Protein AF-0000000066216610 (afdb_homodimer)

Sequence (266 aa):
MNKTILIGRLTKDPELKYIPNTGTATCNFTLAVDRRFKKEGQQEADFIPIVVWGKQAESTANYMSKGKLMGVSGRIQTRSYDAKDGTRRYVTEVVAEEVKFLEWGKDSNIENVDFGVPVQEDITPVDNSDIPFMNKTILIGRLTKDPELKYIPNTGTATCNFTLAVDRRFKKEGQQEADFIPIVVWGKQAESTANYMSKGKLMGVSGRIQTRSYDAKDGTRRYVTEVVAEEVKFLEWGKDSNIENVDFGVPVQEDITPVDNSDIPF

InterPro domains:
  IPR000424 Primosome PriB/single-strand DNA-binding [PF00436] (1-102)
  IPR000424 Primosome PriB/single-strand DNA-binding [PS50935] (1-103)
  IPR000424 Primosome PriB/single-strand DNA-binding [cd04496] (5-102)
  IPR011344 Single-stranded DNA-binding protein [MF_00984] (1-106)
  IPR011344 Single-stranded DNA-binding protein [PIRSF002070] (1-111)
  IPR011344 Single-stranded DNA-binding protein [PTHR10302] (1-106)
  IPR011344 Single-stranded DNA-binding protein [TIGR00621] (1-108)
  IPR012340 Nucleic acid-binding, OB-fold [G3DSA:2.40.50.140] (1-113)
  IPR012340 Nucleic acid-binding, OB-fold [SSF50249] (1-133)

Solvent-accessible surface area (backbone atoms only — not comparable to full-atom values): 15040 Å² total; per-residue (Å²): 91,63,38,29,38,40,32,28,23,26,73,42,60,49,45,70,44,62,43,81,97,75,64,46,32,31,21,40,40,36,30,40,26,68,50,89,74,70,52,88,95,48,83,54,49,27,68,43,40,36,40,28,56,39,70,60,10,52,50,44,45,73,70,45,41,50,66,37,40,33,36,37,35,27,26,72,43,51,51,73,48,72,41,94,87,67,48,76,40,77,45,68,34,34,42,44,75,41,78,42,81,72,50,74,68,72,76,67,62,69,64,74,70,69,78,66,66,74,70,70,65,72,62,68,71,69,73,71,67,72,69,73,134,91,63,40,30,40,38,32,28,23,26,73,42,60,49,45,70,44,62,44,81,96,74,63,46,33,31,23,41,39,38,31,40,26,69,49,88,74,70,52,89,96,48,83,53,48,25,68,45,42,35,40,29,56,41,71,60,11,52,50,44,45,73,71,47,41,51,67,38,40,34,36,36,36,26,26,73,43,50,50,71,48,72,41,95,85,64,46,76,41,78,46,68,33,33,43,44,76,42,76,42,81,72,50,76,68,71,77,66,62,68,64,75,70,70,78,68,65,73,70,72,67,73,64,70,75,72,76,76,67,78,70,78,134

Structure (mmCIF, N/CA/C/O backbone):
data_AF-0000000066216610-model_v1
#
loop_
_entity.id
_entity.type
_entity.pdbx_description
1 polymer 'Single-stranded DNA-binding protein 2'
#
loop_
_atom_site.group_PDB
_atom_site.id
_atom_site.type_symbol
_atom_site.label_atom_id
_atom_site.label_alt_id
_atom_site.label_comp_id
_atom_site.label_asym_id
_atom_site.label_entity_id
_atom_site.label_seq_id
_atom_site.pdbx_PDB_ins_code
_atom_site.Cartn_x
_atom_site.Cartn_y
_atom_site.Cartn_z
_atom_site.occupancy
_atom_site.B_iso_or_equiv
_atom_site.auth_seq_id
_atom_site.auth_comp_id
_atom_site.auth_asym_id
_atom_site.auth_atom_id
_atom_site.pdbx_PDB_model_num
ATOM 1 N N . MET A 1 1 ? 8.617 8.914 -6.672 1 94.19 1 MET A N 1
ATOM 2 C CA . MET A 1 1 ? 9.117 7.734 -5.977 1 94.19 1 MET A CA 1
ATOM 3 C C . MET A 1 1 ? 7.965 6.93 -5.379 1 94.19 1 MET A C 1
ATOM 5 O O . MET A 1 1 ? 7.152 7.465 -4.629 1 94.19 1 MET A O 1
ATOM 9 N N . ASN A 1 2 ? 7.836 5.707 -5.711 1 98 2 ASN A N 1
ATOM 10 C CA . ASN A 1 2 ? 6.855 4.719 -5.273 1 98 2 ASN A CA 1
ATOM 11 C C . ASN A 1 2 ? 7.441 3.311 -5.266 1 98 2 ASN A C 1
ATOM 13 O O . ASN A 1 2 ? 7.551 2.674 -6.316 1 98 2 ASN A O 1
ATOM 17 N N . LYS A 1 3 ? 7.812 2.896 -4.062 1 98.5 3 LYS A N 1
ATOM 18 C CA . LYS A 1 3 ? 8.438 1.585 -3.938 1 98.5 3 LYS A CA 1
ATOM 19 C C . LYS A 1 3 ? 7.91 0.836 -2.717 1 98.5 3 LYS A C 1
ATOM 21 O O . LYS A 1 3 ? 7.844 1.395 -1.62 1 98.5 3 LYS A O 1
ATOM 26 N N . THR A 1 4 ? 7.523 -0.373 -2.916 1 98.75 4 THR A N 1
ATOM 27 C CA . THR A 1 4 ? 7.035 -1.244 -1.854 1 98.75 4 THR A CA 1
ATOM 28 C C . THR A 1 4 ? 7.734 -2.598 -1.898 1 98.75 4 THR A C 1
ATOM 30 O O . THR A 1 4 ? 7.863 -3.203 -2.965 1 98.75 4 THR A O 1
ATOM 33 N N . ILE A 1 5 ? 8.203 -3.051 -0.803 1 98.88 5 ILE A N 1
ATOM 34 C CA . ILE A 1 5 ? 8.844 -4.355 -0.66 1 98.88 5 ILE A CA 1
ATOM 35 C C . ILE A 1 5 ? 8.133 -5.164 0.423 1 98.88 5 ILE A C 1
ATOM 37 O O . ILE A 1 5 ? 8.016 -4.715 1.565 1 98.88 5 ILE A O 1
ATOM 41 N N . LEU A 1 6 ? 7.73 -6.355 0.047 1 98.75 6 LEU A N 1
ATOM 42 C CA . LEU A 1 6 ? 6.953 -7.195 0.955 1 98.75 6 LEU A CA 1
ATOM 43 C C . LEU A 1 6 ? 7.488 -8.625 0.968 1 98.75 6 LEU A C 1
ATOM 45 O O . LEU A 1 6 ? 7.926 -9.133 -0.065 1 98.75 6 LEU A O 1
ATOM 49 N N . ILE A 1 7 ? 7.41 -9.195 2.062 1 98.56 7 ILE A N 1
ATOM 50 C CA . ILE A 1 7 ? 7.531 -10.648 2.197 1 98.56 7 ILE A CA 1
ATOM 51 C C . ILE A 1 7 ? 6.332 -11.188 2.973 1 98.56 7 ILE A C 1
ATOM 53 O O . ILE A 1 7 ? 5.996 -10.68 4.043 1 98.56 7 ILE A O 1
ATOM 57 N N . GLY A 1 8 ? 5.691 -12.141 2.432 1 98.38 8 GLY A N 1
ATOM 58 C CA . GLY A 1 8 ? 4.531 -12.742 3.064 1 98.38 8 GLY A CA 1
ATOM 59 C C . GLY A 1 8 ? 4.109 -14.047 2.42 1 98.38 8 GLY A C 1
ATOM 60 O O . GLY A 1 8 ? 4.805 -14.562 1.542 1 98.38 8 GLY A O 1
ATOM 61 N N . ARG A 1 9 ? 3.023 -14.594 2.908 1 97.88 9 ARG A N 1
ATOM 62 C CA . ARG A 1 9 ? 2.525 -15.867 2.402 1 97.88 9 ARG A CA 1
ATOM 63 C C . ARG A 1 9 ? 1.23 -15.68 1.62 1 97.88 9 ARG A C 1
ATOM 65 O O . ARG A 1 9 ? 0.373 -14.883 2.012 1 97.88 9 ARG A O 1
ATOM 72 N N . LEU A 1 10 ? 1.144 -16.484 0.604 1 98.25 10 LEU A N 1
ATOM 73 C CA . LEU A 1 10 ? -0.107 -16.453 -0.145 1 98.25 10 LEU A CA 1
ATOM 74 C C . LEU A 1 10 ? -1.265 -16.969 0.701 1 98.25 10 LEU A C 1
ATOM 76 O O . LEU A 1 10 ? -1.149 -18.016 1.342 1 98.25 10 LEU A O 1
ATOM 80 N N . THR A 1 11 ? -2.377 -16.266 0.694 1 98.19 11 THR A N 1
ATOM 81 C CA . THR A 1 11 ? -3.533 -16.672 1.489 1 98.19 11 THR A CA 1
ATOM 82 C C . THR A 1 11 ? -4.379 -17.688 0.735 1 98.19 11 THR A C 1
ATOM 84 O O . THR A 1 11 ? -5.207 -18.375 1.332 1 98.19 11 THR A O 1
ATOM 87 N N . LYS A 1 12 ? -4.324 -17.734 -0.519 1 98.25 12 LYS A N 1
ATOM 88 C CA . LYS A 1 12 ? -4.992 -18.656 -1.441 1 98.25 12 LYS A CA 1
ATOM 89 C C . LYS A 1 12 ? -4.137 -18.906 -2.68 1 98.25 12 LYS A C 1
ATOM 91 O O . LYS A 1 12 ? -3.125 -18.234 -2.889 1 98.25 12 LYS A O 1
ATOM 96 N N . ASP A 1 13 ? -4.59 -19.859 -3.348 1 98.25 13 ASP A N 1
ATOM 97 C CA . ASP A 1 13 ? -3.91 -20.094 -4.617 1 98.25 13 ASP A CA 1
ATOM 98 C C . ASP A 1 13 ? -4.051 -18.891 -5.547 1 98.25 13 ASP A C 1
ATOM 100 O O . ASP A 1 13 ? -5.121 -18.281 -5.621 1 98.25 13 ASP A O 1
ATOM 104 N N . PRO A 1 14 ? -2.977 -18.625 -6.285 1 98.12 14 PRO A N 1
ATOM 105 C CA . PRO A 1 14 ? -3.053 -17.484 -7.195 1 98.12 14 PRO A CA 1
ATOM 106 C C . PRO A 1 14 ? -4.02 -17.719 -8.359 1 98.12 14 PRO A C 1
ATOM 108 O O . PRO A 1 14 ? -4.195 -18.859 -8.805 1 98.12 14 PRO A O 1
ATOM 111 N N . GLU A 1 15 ? -4.555 -16.641 -8.773 1 98 15 GLU A N 1
ATOM 112 C CA . GLU A 1 15 ? -5.508 -16.703 -9.875 1 98 15 GLU A CA 1
ATOM 113 C C . GLU A 1 15 ? -4.91 -16.125 -11.156 1 98 15 GLU A C 1
ATOM 115 O O . GLU A 1 15 ? -4.719 -14.914 -11.258 1 98 15 GLU A O 1
ATOM 120 N N . LEU A 1 16 ? -4.773 -17 -12.156 1 97.94 16 LEU A N 1
ATOM 121 C CA . LEU A 1 16 ? -4.199 -16.594 -13.43 1 97.94 16 LEU A CA 1
ATOM 122 C C . LEU A 1 16 ? -5.293 -16.219 -14.43 1 97.94 16 LEU A C 1
ATOM 124 O O . LEU A 1 16 ? -6.285 -16.938 -14.562 1 97.94 16 LEU A O 1
ATOM 128 N N . LYS A 1 17 ? -5.113 -15.133 -14.969 1 97.56 17 LYS A N 1
ATOM 129 C CA . LYS A 1 17 ? -6.016 -14.672 -16.016 1 97.56 17 LYS A CA 1
ATOM 130 C C . LYS A 1 17 ? -5.242 -14.125 -17.203 1 97.56 17 LYS A C 1
ATOM 132 O O . LYS A 1 17 ? -4.059 -13.797 -17.094 1 97.56 17 LYS A O 1
ATOM 137 N N . TYR A 1 18 ? -5.961 -14.109 -18.297 1 96.88 18 TYR A N 1
ATOM 138 C CA . TYR A 1 18 ? -5.406 -13.492 -19.5 1 96.88 18 TYR A CA 1
ATOM 139 C C . TYR A 1 18 ? -6.27 -12.328 -19.953 1 96.88 18 TYR A C 1
ATOM 141 O O . TYR A 1 18 ? -7.496 -12.445 -20.031 1 96.88 18 TYR A O 1
ATOM 149 N N . ILE A 1 19 ? -5.605 -11.172 -20.109 1 93.75 19 ILE A N 1
ATOM 150 C CA . ILE A 1 19 ? -6.348 -10.016 -20.594 1 93.75 19 ILE A CA 1
ATOM 151 C C . ILE A 1 19 ? -6.816 -10.266 -22.031 1 93.75 19 ILE A C 1
ATOM 153 O O . ILE A 1 19 ? -6.012 -10.594 -22.906 1 93.75 19 ILE A O 1
ATOM 157 N N . PRO A 1 20 ? -8.109 -9.945 -22.188 1 89.88 20 PRO A N 1
ATOM 158 C CA . PRO A 1 20 ? -8.633 -10.18 -23.547 1 89.88 20 PRO A CA 1
ATOM 159 C C . PRO A 1 20 ? -7.953 -9.312 -24.594 1 89.88 20 PRO A C 1
ATOM 161 O O . PRO A 1 20 ? -7.551 -8.18 -24.312 1 89.88 20 PRO A O 1
ATOM 164 N N . ASN A 1 21 ? -7.797 -9.695 -25.797 1 91.12 21 ASN A N 1
ATOM 165 C CA . ASN A 1 21 ? -7.305 -8.992 -26.969 1 91.12 21 ASN A CA 1
ATOM 166 C C . ASN A 1 21 ? -5.777 -8.93 -26.984 1 91.12 21 ASN A C 1
ATOM 168 O O . ASN A 1 21 ? -5.156 -9.094 -28.031 1 91.12 21 ASN A O 1
ATOM 172 N N . THR A 1 22 ? -5.148 -8.664 -25.766 1 91.12 22 THR A N 1
ATOM 173 C CA . THR A 1 22 ? -3.697 -8.531 -25.766 1 91.12 22 THR A CA 1
ATOM 174 C C . THR A 1 22 ? -3.037 -9.875 -25.438 1 91.12 22 THR A C 1
ATOM 176 O O . THR A 1 22 ? -1.86 -10.078 -25.734 1 91.12 22 THR A O 1
ATOM 179 N N . GLY A 1 23 ? -3.805 -10.695 -24.766 1 94.12 23 GLY A N 1
ATOM 180 C CA . GLY A 1 23 ? -3.25 -11.977 -24.375 1 94.12 23 GLY A CA 1
ATOM 181 C C . GLY A 1 23 ? -2.254 -11.867 -23.234 1 94.12 23 GLY A C 1
ATOM 182 O O . GLY A 1 23 ? -1.556 -12.836 -22.922 1 94.12 23 GLY A O 1
ATOM 183 N N . THR A 1 24 ? -2.158 -10.734 -22.641 1 96.44 24 THR A N 1
ATOM 184 C CA . THR A 1 24 ? -1.213 -10.523 -21.562 1 96.44 24 THR A CA 1
ATOM 185 C C . THR A 1 24 ? -1.672 -11.25 -20.297 1 96.44 24 THR A C 1
ATOM 187 O O . THR A 1 24 ? -2.836 -11.141 -19.906 1 96.44 24 THR A O 1
ATOM 190 N N . ALA A 1 25 ? -0.757 -11.961 -19.703 1 97.94 25 ALA A N 1
ATOM 191 C CA . ALA A 1 25 ? -1.068 -12.719 -18.5 1 97.94 25 ALA A CA 1
ATOM 192 C C . ALA A 1 25 ? -1.086 -11.805 -17.266 1 97.94 25 ALA A C 1
ATOM 194 O O . ALA A 1 25 ? -0.259 -10.898 -17.156 1 97.94 25 ALA A O 1
ATOM 195 N N . THR A 1 26 ? -1.968 -12.078 -16.438 1 98.12 26 THR A N 1
ATOM 196 C CA . THR A 1 26 ? -2.029 -11.43 -15.133 1 98.12 26 THR A CA 1
ATOM 197 C C . THR A 1 26 ? -2.352 -12.445 -14.039 1 98.12 26 THR A C 1
ATOM 199 O O . THR A 1 26 ? -3.072 -13.414 -14.273 1 98.12 26 THR A O 1
ATOM 202 N N . CYS A 1 27 ? -1.769 -12.219 -12.891 1 98.38 27 CYS A N 1
ATOM 203 C CA . CYS A 1 27 ? -1.997 -13.078 -11.734 1 98.38 27 CYS A CA 1
ATOM 204 C C . CYS A 1 27 ? -2.287 -12.242 -10.492 1 98.38 27 CYS A C 1
ATOM 206 O O . CYS A 1 27 ? -1.544 -11.312 -10.18 1 98.38 27 CYS A O 1
ATOM 208 N N . ASN A 1 28 ? -3.389 -12.594 -9.828 1 98.5 28 ASN A N 1
ATOM 209 C CA . ASN A 1 28 ? -3.783 -11.883 -8.617 1 98.5 28 ASN A CA 1
ATOM 210 C C . ASN A 1 28 ? -3.777 -12.797 -7.402 1 98.5 28 ASN A C 1
ATOM 212 O O . ASN A 1 28 ? -4.184 -13.961 -7.492 1 98.5 28 ASN A O 1
ATOM 216 N N . PHE A 1 29 ? -3.369 -12.289 -6.289 1 98.44 29 PHE A N 1
ATOM 217 C CA . PHE A 1 29 ? -3.422 -12.992 -5.012 1 98.44 29 PHE A CA 1
ATOM 218 C C . PHE A 1 29 ? -3.258 -12.016 -3.85 1 98.44 29 PHE A C 1
ATOM 220 O O . PHE A 1 29 ? -3.027 -10.828 -4.062 1 98.44 29 PHE A O 1
ATOM 227 N N . THR A 1 30 ? -3.475 -12.555 -2.717 1 98.56 30 THR A N 1
ATOM 228 C CA . THR A 1 30 ? -3.311 -11.773 -1.495 1 98.56 30 THR A CA 1
ATOM 229 C C . THR A 1 30 ? -2.154 -12.312 -0.659 1 98.56 30 THR A C 1
ATOM 231 O O . THR A 1 30 ? -2.045 -13.523 -0.448 1 98.56 30 THR A O 1
ATOM 234 N N . LEU A 1 31 ? -1.303 -11.453 -0.237 1 98.5 31 LEU A N 1
ATOM 235 C CA . LEU A 1 31 ? -0.188 -11.797 0.639 1 98.5 31 LEU A CA 1
ATOM 236 C C . LEU A 1 31 ? -0.521 -11.477 2.092 1 98.5 31 LEU A C 1
ATOM 238 O O . LEU A 1 31 ? -1.002 -10.383 2.398 1 98.5 31 LEU A O 1
ATOM 242 N N . ALA A 1 32 ? -0.387 -12.453 2.92 1 98.25 32 ALA A N 1
ATOM 243 C CA . ALA A 1 32 ? -0.394 -12.211 4.359 1 98.25 32 ALA A CA 1
ATOM 244 C C . ALA A 1 32 ? 0.988 -11.789 4.852 1 98.25 32 ALA A C 1
ATOM 246 O O . ALA A 1 32 ? 1.926 -12.586 4.852 1 98.25 32 ALA A O 1
ATOM 247 N N . VAL A 1 33 ? 1.134 -10.578 5.281 1 97.88 33 VAL A N 1
ATOM 248 C CA . VAL A 1 33 ? 2.402 -10.023 5.742 1 97.88 33 VAL A CA 1
ATOM 249 C C . VAL A 1 33 ? 2.348 -9.797 7.25 1 97.88 33 VAL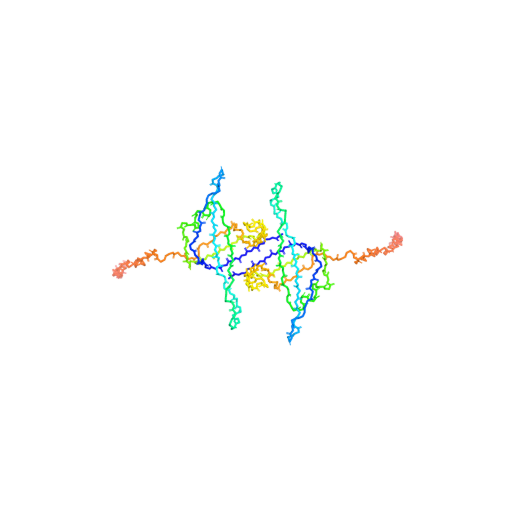 A C 1
ATOM 251 O O . VAL A 1 33 ? 1.557 -8.984 7.738 1 97.88 33 VAL A O 1
ATOM 254 N N . ASP A 1 34 ? 3.219 -10.398 7.926 1 93.88 34 ASP A N 1
ATOM 255 C CA . ASP A 1 34 ? 3.203 -10.359 9.383 1 93.88 34 ASP A CA 1
ATOM 256 C C . ASP A 1 34 ? 3.576 -8.969 9.898 1 93.88 34 ASP A C 1
ATOM 258 O O . ASP A 1 34 ? 4.469 -8.32 9.352 1 93.88 34 ASP A O 1
ATOM 262 N N . ARG A 1 35 ? 2.871 -8.664 10.992 1 89.75 35 ARG A N 1
ATOM 263 C CA . ARG A 1 35 ? 3.215 -7.406 11.641 1 89.75 35 ARG A CA 1
ATOM 264 C C . ARG A 1 35 ? 4.277 -7.617 12.719 1 89.75 35 ARG A C 1
ATOM 266 O O . ARG A 1 35 ? 4.316 -8.664 13.359 1 89.75 35 ARG A O 1
ATOM 273 N N . ARG A 1 36 ? 5.199 -6.645 12.789 1 77.31 36 ARG A N 1
ATOM 274 C CA . ARG A 1 36 ? 6.285 -6.773 13.758 1 77.31 36 ARG A CA 1
ATOM 275 C C . ARG A 1 36 ? 5.746 -6.773 15.188 1 77.31 36 ARG A C 1
ATOM 277 O O . ARG A 1 36 ? 6.238 -7.512 16.047 1 77.31 36 ARG A O 1
ATOM 284 N N . PHE A 1 37 ? 4.918 -5.797 15.578 1 67.94 37 PHE A N 1
ATOM 285 C CA . PHE A 1 37 ? 4.441 -5.688 16.953 1 67.94 37 PHE A CA 1
ATOM 286 C C . PHE A 1 37 ? 3.059 -6.312 17.094 1 67.94 37 PHE A C 1
ATOM 288 O O . PHE A 1 37 ? 2.152 -6.012 16.312 1 67.94 37 PHE A O 1
ATOM 295 N N . LYS A 1 38 ? 3.07 -7.547 17.562 1 61.91 38 LYS A N 1
ATOM 296 C CA . LYS A 1 38 ? 1.801 -8.219 17.828 1 61.91 38 LYS A CA 1
ATOM 297 C C . LYS A 1 38 ? 1.165 -7.695 19.125 1 61.91 38 LYS A C 1
ATOM 299 O O . LYS A 1 38 ? 1.813 -7.652 20.172 1 61.91 38 LYS A O 1
ATOM 304 N N . LYS A 1 39 ? 0.312 -6.664 18.922 1 59.12 39 LYS A N 1
ATOM 305 C CA . LYS A 1 39 ? -0.425 -6.352 20.141 1 59.12 39 LYS A CA 1
ATOM 306 C C . LYS A 1 39 ? -1.521 -7.383 20.406 1 59.12 39 LYS A C 1
ATOM 308 O O . LYS A 1 39 ? -2.096 -7.934 19.453 1 59.12 39 LYS A O 1
ATOM 313 N N . GLU A 1 40 ? -1.598 -7.875 21.547 1 60.53 40 GLU A N 1
ATOM 314 C CA . GLU A 1 40 ? -2.615 -8.844 21.953 1 60.53 40 GLU A CA 1
ATOM 315 C C . GLU A 1 40 ? -3.984 -8.469 21.391 1 60.53 40 GLU A C 1
ATOM 317 O O . GLU A 1 40 ? -4.418 -7.32 21.516 1 60.53 40 GLU A O 1
ATOM 322 N N . GLY A 1 41 ? -4.727 -9.383 20.656 1 61.53 41 GLY A N 1
ATOM 323 C CA . GLY A 1 41 ? -6.086 -9.227 20.172 1 61.53 41 GLY A CA 1
ATOM 324 C C . GLY A 1 41 ? -6.164 -8.531 18.812 1 61.53 41 GLY A C 1
ATOM 325 O O . GLY A 1 41 ? -7.254 -8.32 18.281 1 61.53 41 GLY A O 1
ATOM 326 N N . GLN A 1 42 ? -4.957 -7.977 18.406 1 64.88 42 GLN A N 1
ATOM 327 C CA . GLN A 1 42 ? -5 -7.219 17.156 1 64.88 42 GLN A CA 1
ATOM 328 C C . GLN A 1 42 ? -4.598 -8.094 15.969 1 64.88 42 GLN A C 1
ATOM 330 O O . GLN A 1 42 ? -4.062 -9.188 16.156 1 64.88 42 GLN A O 1
ATOM 335 N N . GLN A 1 43 ? -5.102 -7.609 14.828 1 66.75 43 GLN A N 1
ATOM 336 C CA . GLN A 1 43 ? -4.723 -8.297 13.594 1 66.75 43 GLN A CA 1
ATOM 337 C C . GLN A 1 43 ? -3.217 -8.516 13.531 1 66.75 43 GLN A C 1
ATOM 339 O O . GLN A 1 43 ? -2.438 -7.59 13.758 1 66.75 43 GLN A O 1
ATOM 344 N N . GLU A 1 44 ? -2.938 -9.773 13.242 1 82.81 44 GLU A N 1
ATOM 345 C CA . GLU A 1 44 ? -1.541 -10.195 13.297 1 82.81 44 GLU A CA 1
ATOM 346 C C . GLU A 1 44 ? -0.859 -10.023 11.938 1 82.81 44 GLU A C 1
ATOM 348 O O . GLU A 1 44 ? 0.37 -9.977 11.859 1 82.81 44 GLU A O 1
ATOM 353 N N . ALA A 1 45 ? -1.638 -9.852 10.922 1 94 45 ALA A N 1
ATOM 354 C CA . ALA A 1 45 ? -1.068 -9.734 9.586 1 94 45 ALA A CA 1
ATOM 355 C C . ALA A 1 45 ? -1.855 -8.742 8.734 1 94 45 ALA A C 1
ATOM 357 O O . ALA A 1 45 ? -3.049 -8.531 8.969 1 94 45 ALA A O 1
ATOM 358 N N . ASP A 1 46 ? -1.157 -8.133 7.93 1 96.38 46 ASP A N 1
ATOM 359 C CA . ASP A 1 46 ? -1.82 -7.336 6.902 1 96.38 46 ASP A CA 1
ATOM 360 C C . ASP A 1 46 ? -2.027 -8.148 5.629 1 96.38 46 ASP A C 1
ATOM 362 O O . ASP A 1 46 ? -1.101 -8.805 5.148 1 96.38 46 ASP A O 1
ATOM 366 N N . PHE A 1 47 ? -3.223 -8.148 5.074 1 96.88 47 PHE A N 1
ATOM 367 C CA . PHE A 1 47 ? -3.58 -8.875 3.865 1 96.88 47 PHE A CA 1
ATOM 368 C C . PHE A 1 47 ? -3.576 -7.953 2.652 1 96.88 47 PHE A C 1
ATOM 370 O O . PHE A 1 47 ? -4.535 -7.211 2.426 1 96.88 47 PHE A O 1
ATOM 377 N N . ILE A 1 48 ? -2.58 -8.047 1.903 1 98.06 48 ILE A N 1
ATOM 378 C CA . ILE A 1 48 ? -2.314 -7.062 0.859 1 98.06 48 ILE A CA 1
ATOM 379 C C . ILE A 1 48 ? -2.529 -7.699 -0.513 1 98.06 48 ILE A C 1
ATOM 381 O O . ILE A 1 48 ? -1.859 -8.672 -0.865 1 98.06 48 ILE A O 1
ATOM 385 N N . PRO A 1 49 ? -3.43 -7.152 -1.351 1 98.38 49 PRO A N 1
ATOM 386 C CA . PRO A 1 49 ? -3.609 -7.645 -2.717 1 98.38 49 PRO A CA 1
ATOM 387 C C . PRO A 1 49 ? -2.408 -7.352 -3.613 1 98.38 49 PRO A C 1
ATOM 389 O O . PRO A 1 49 ? -1.883 -6.234 -3.6 1 98.38 49 PRO A O 1
ATOM 392 N N . ILE A 1 50 ? -2.004 -8.336 -4.375 1 98.75 50 ILE A N 1
ATOM 393 C CA . ILE A 1 50 ? -0.884 -8.211 -5.301 1 98.75 50 ILE A CA 1
ATOM 394 C C . ILE A 1 50 ? -1.357 -8.492 -6.727 1 98.75 50 ILE A C 1
ATOM 396 O O . ILE A 1 50 ? -2.154 -9.406 -6.953 1 98.75 50 ILE A O 1
ATOM 400 N N . VAL A 1 51 ? -0.88 -7.715 -7.605 1 98.5 51 VAL A N 1
ATOM 401 C CA . VAL A 1 51 ? -1.106 -7.961 -9.023 1 98.5 51 VAL A CA 1
ATOM 402 C C . VAL A 1 51 ? 0.23 -8.18 -9.734 1 98.5 51 VAL A C 1
ATOM 404 O O . VAL A 1 51 ? 1.145 -7.359 -9.609 1 98.5 51 VAL A O 1
ATOM 407 N N . VAL A 1 52 ? 0.35 -9.227 -10.453 1 98.69 52 VAL A N 1
ATOM 408 C CA . VAL A 1 52 ? 1.538 -9.562 -11.227 1 98.69 52 VAL A CA 1
ATOM 409 C C . VAL A 1 52 ? 1.179 -9.641 -12.711 1 98.69 52 VAL A C 1
ATOM 411 O O . VAL A 1 52 ? 0.141 -10.195 -13.078 1 98.69 52 VAL A O 1
ATOM 414 N N . TRP A 1 53 ? 2.084 -9.102 -13.5 1 97.88 53 TRP A N 1
ATOM 415 C CA . TRP A 1 53 ? 1.799 -9.062 -14.93 1 97.88 53 TRP A CA 1
ATOM 416 C C . TRP A 1 53 ? 2.863 -9.82 -15.719 1 97.88 53 TRP A C 1
ATOM 418 O O . TRP A 1 53 ? 3.984 -10.008 -15.242 1 97.88 53 TRP A O 1
ATOM 428 N N . GLY A 1 54 ? 2.467 -10.344 -16.922 1 97.25 54 GLY A N 1
ATOM 429 C CA . GLY A 1 54 ? 3.408 -10.891 -17.875 1 97.25 54 GLY A CA 1
ATOM 430 C C . GLY A 1 54 ? 3.906 -12.273 -17.5 1 97.25 54 GLY A C 1
ATOM 431 O O . GLY A 1 54 ? 3.172 -13.062 -16.906 1 97.25 54 GLY A O 1
ATOM 432 N N . LYS A 1 55 ? 5.062 -12.555 -17.906 1 97.06 55 LYS A N 1
ATOM 433 C CA . LYS A 1 55 ? 5.648 -13.883 -17.719 1 97.06 55 LYS A CA 1
ATOM 434 C C . LYS A 1 55 ? 5.719 -14.25 -16.25 1 97.06 55 LYS A C 1
ATOM 436 O O . LYS A 1 55 ? 5.508 -15.406 -15.875 1 97.06 55 LYS A O 1
ATOM 441 N N . GLN A 1 56 ? 6.012 -13.305 -15.477 1 97.94 56 GLN A N 1
ATOM 442 C CA . GLN A 1 56 ? 6.098 -13.562 -14.039 1 97.94 56 GLN A CA 1
ATOM 443 C C . GLN A 1 56 ? 4.746 -13.992 -13.477 1 97.94 56 GLN A C 1
ATOM 445 O O . GLN A 1 56 ? 4.688 -14.727 -12.492 1 97.94 56 GLN A O 1
ATOM 450 N N . ALA A 1 57 ? 3.699 -13.453 -14.094 1 98.69 57 ALA A N 1
ATOM 451 C CA . ALA A 1 57 ? 2.365 -13.875 -13.672 1 98.69 57 ALA A CA 1
ATOM 452 C C . ALA A 1 57 ? 2.172 -15.375 -13.891 1 98.69 57 ALA A C 1
ATOM 454 O O . ALA A 1 57 ? 1.664 -16.078 -13.016 1 98.69 57 ALA A O 1
ATOM 455 N N . GLU A 1 58 ? 2.547 -15.805 -14.984 1 98.06 58 GLU A N 1
ATOM 456 C CA . GLU A 1 58 ? 2.465 -17.219 -15.297 1 98.06 58 GLU A CA 1
ATOM 457 C C . GLU A 1 58 ? 3.332 -18.047 -14.352 1 98.06 58 GLU A C 1
ATOM 459 O O . GLU A 1 58 ? 2.895 -19.078 -13.844 1 98.06 58 GLU A O 1
ATOM 464 N N . SER A 1 59 ? 4.535 -17.562 -14.195 1 97.19 59 SER A N 1
ATOM 465 C CA . SER A 1 59 ? 5.449 -18.25 -13.289 1 97.19 59 SER A CA 1
ATOM 466 C C . SER A 1 59 ? 4.859 -18.344 -11.883 1 97.19 59 SER A C 1
ATOM 468 O O . SER A 1 59 ? 4.953 -19.406 -11.242 1 97.19 59 SER A O 1
ATOM 470 N N . THR A 1 60 ? 4.328 -17.312 -11.453 1 98 60 THR A N 1
ATOM 471 C CA . THR A 1 60 ? 3.74 -17.281 -10.117 1 98 60 THR A CA 1
ATOM 472 C C . THR A 1 60 ? 2.611 -18.312 -10 1 98 60 THR A C 1
ATOM 474 O O . THR A 1 60 ? 2.553 -19.078 -9.039 1 98 60 THR A O 1
ATOM 477 N N . ALA A 1 61 ? 1.754 -18.328 -10.953 1 97.62 61 ALA A N 1
ATOM 478 C CA . ALA A 1 61 ? 0.625 -19.25 -10.945 1 97.62 61 ALA A CA 1
ATOM 479 C C . ALA A 1 61 ? 1.104 -20.703 -10.984 1 97.62 61 ALA A C 1
ATOM 481 O O . ALA A 1 61 ? 0.476 -21.578 -10.398 1 97.62 61 ALA A O 1
ATOM 482 N N . ASN A 1 62 ? 2.172 -20.938 -11.609 1 95.75 62 ASN A N 1
ATOM 483 C CA . ASN A 1 62 ? 2.674 -22.297 -11.82 1 95.75 62 ASN A CA 1
ATOM 484 C C . ASN A 1 62 ? 3.434 -22.797 -10.594 1 95.75 62 ASN A C 1
ATOM 486 O O . ASN A 1 62 ? 3.389 -23.984 -10.281 1 95.75 62 ASN A O 1
ATOM 490 N N . TYR A 1 63 ? 4.035 -21.844 -9.906 1 96 63 TYR A N 1
ATOM 491 C CA . TYR A 1 63 ? 4.996 -22.328 -8.922 1 96 63 TYR A CA 1
ATOM 492 C C . TYR A 1 63 ? 4.535 -22 -7.504 1 96 63 TYR A C 1
ATOM 494 O O . TYR A 1 63 ? 5.062 -22.547 -6.531 1 96 63 TYR A O 1
ATOM 502 N N . MET A 1 64 ? 3.619 -21.156 -7.395 1 97.31 64 MET A N 1
ATOM 503 C CA . MET A 1 64 ? 3.188 -20.75 -6.062 1 97.31 64 MET A CA 1
ATOM 504 C C . MET A 1 64 ? 1.786 -21.266 -5.762 1 97.31 64 MET A C 1
ATOM 506 O O . MET A 1 64 ? 0.982 -21.469 -6.676 1 97.31 64 MET A O 1
ATOM 510 N N . SER A 1 65 ? 1.552 -21.516 -4.434 1 97.44 65 SER A N 1
ATOM 511 C CA . SER A 1 65 ? 0.256 -21.953 -3.922 1 97.44 65 SER A CA 1
ATOM 512 C C . SER A 1 65 ? -0.018 -21.375 -2.539 1 97.44 65 SER A C 1
ATOM 514 O O . SER A 1 65 ? 0.865 -20.766 -1.928 1 97.44 65 SER A O 1
ATOM 516 N N . LYS A 1 66 ? -1.236 -21.578 -2.129 1 97.56 66 LYS A N 1
ATOM 517 C CA . LYS A 1 66 ? -1.62 -21.094 -0.801 1 97.56 66 LYS A CA 1
ATOM 518 C C . LYS A 1 66 ? -0.576 -21.484 0.242 1 97.56 66 LYS A C 1
ATOM 520 O O . LYS A 1 66 ? -0.104 -22.625 0.26 1 97.56 66 LYS A O 1
ATOM 525 N N . GLY A 1 67 ? -0.275 -20.516 1.053 1 96.94 67 GLY A N 1
ATOM 526 C CA . GLY A 1 67 ? 0.582 -20.812 2.188 1 96.94 67 GLY A CA 1
ATOM 527 C C . GLY A 1 67 ? 2.059 -20.656 1.882 1 96.94 67 GLY A C 1
ATOM 528 O O . GLY A 1 67 ? 2.885 -20.594 2.795 1 96.94 67 GLY A O 1
ATOM 529 N N . LYS A 1 68 ? 2.525 -20.594 0.609 1 97.31 68 LYS A N 1
ATOM 530 C CA . LYS A 1 68 ? 3.93 -20.469 0.233 1 97.31 68 LYS A CA 1
ATOM 531 C C . LYS A 1 68 ? 4.43 -19.047 0.45 1 97.31 68 LYS A C 1
ATOM 533 O O . LYS A 1 68 ? 3.695 -18.078 0.221 1 97.31 68 LYS A O 1
ATOM 538 N N . LEU A 1 69 ? 5.691 -19 0.843 1 97.88 69 LEU A N 1
ATOM 539 C CA . LEU A 1 69 ? 6.336 -17.719 1.149 1 97.88 69 LEU A CA 1
ATOM 540 C C . LEU A 1 69 ? 6.844 -17.047 -0.122 1 97.88 69 LEU A C 1
ATOM 542 O O . LEU A 1 69 ? 7.434 -17.719 -0.982 1 97.88 69 LEU A O 1
ATOM 546 N N . MET A 1 70 ? 6.66 -15.758 -0.196 1 98.06 70 MET A N 1
ATOM 547 C CA . MET A 1 70 ? 7.051 -15.023 -1.395 1 98.06 70 MET A CA 1
ATOM 548 C C . MET A 1 70 ? 7.527 -13.617 -1.039 1 98.06 70 MET A C 1
ATOM 550 O O . MET A 1 70 ? 7.02 -13.008 -0.098 1 98.06 70 MET A O 1
ATOM 554 N N . GLY A 1 71 ? 8.492 -13.133 -1.792 1 98.62 71 GLY A N 1
ATOM 555 C CA . GLY A 1 71 ? 8.883 -11.734 -1.792 1 98.62 71 GLY A CA 1
ATOM 556 C C . GLY A 1 71 ? 8.336 -10.961 -2.979 1 98.62 71 GLY A C 1
ATOM 557 O O . GLY A 1 71 ? 8.305 -11.484 -4.098 1 98.62 71 GLY A O 1
ATOM 558 N N . VAL A 1 72 ? 7.863 -9.812 -2.764 1 98.81 72 VAL A N 1
ATOM 559 C CA . VAL A 1 72 ? 7.359 -8.945 -3.83 1 98.81 72 VAL A CA 1
ATOM 560 C C . VAL A 1 72 ? 8.016 -7.574 -3.734 1 98.81 72 VAL A C 1
ATOM 562 O O . VAL A 1 72 ? 8.086 -6.984 -2.652 1 98.81 72 VAL A O 1
ATOM 565 N N . SER A 1 73 ? 8.586 -7.113 -4.762 1 98.81 73 SER A N 1
ATOM 566 C CA . SER A 1 73 ? 9.023 -5.734 -4.949 1 98.81 73 SER A CA 1
ATOM 567 C C . SER A 1 73 ? 8.211 -5.043 -6.039 1 98.81 73 SER A C 1
ATOM 569 O O . SER A 1 73 ? 8.109 -5.551 -7.16 1 98.81 73 SER A O 1
ATOM 571 N N . GLY A 1 74 ? 7.633 -3.902 -5.73 1 98.62 74 GLY A N 1
ATOM 572 C CA . GLY A 1 74 ? 6.789 -3.221 -6.699 1 98.62 74 GLY A CA 1
ATOM 573 C C . GLY A 1 74 ? 6.352 -1.843 -6.238 1 98.62 74 GLY A C 1
ATOM 574 O O . GLY A 1 74 ? 7.121 -1.116 -5.613 1 98.62 74 GLY A O 1
ATOM 575 N N . ARG A 1 75 ? 5.164 -1.468 -6.629 1 97.88 75 ARG A N 1
ATOM 576 C CA . ARG A 1 75 ? 4.617 -0.152 -6.32 1 97.88 75 ARG A CA 1
ATOM 577 C C . ARG A 1 75 ? 3.17 -0.26 -5.852 1 97.88 75 ARG A C 1
ATOM 579 O O . ARG A 1 75 ? 2.406 -1.084 -6.359 1 97.88 75 ARG A O 1
ATOM 586 N N . ILE A 1 76 ? 2.826 0.595 -4.906 1 98 76 ILE A N 1
ATOM 587 C CA . ILE A 1 76 ? 1.432 0.674 -4.48 1 98 76 ILE A CA 1
ATOM 588 C C . ILE A 1 76 ? 0.615 1.423 -5.531 1 98 76 ILE A C 1
ATOM 590 O O . ILE A 1 76 ? 1.05 2.459 -6.043 1 98 76 ILE A O 1
ATOM 594 N N . GLN A 1 77 ? -0.419 0.921 -5.91 1 96.56 77 GLN A N 1
ATOM 595 C CA . GLN A 1 77 ? -1.284 1.541 -6.91 1 96.56 77 GLN A CA 1
ATOM 596 C C . GLN A 1 77 ? -2.736 1.562 -6.441 1 96.56 77 GLN A C 1
ATOM 598 O O . GLN A 1 77 ? -3.227 0.584 -5.871 1 96.56 77 GLN A O 1
ATOM 603 N N . THR A 1 78 ? -3.465 2.695 -6.758 1 95.31 78 THR A N 1
ATOM 604 C CA . THR A 1 78 ? -4.879 2.818 -6.418 1 95.31 78 THR A CA 1
ATOM 605 C C . THR A 1 78 ? -5.73 2.918 -7.684 1 95.31 78 THR A C 1
ATOM 607 O O . THR A 1 78 ? -5.293 3.477 -8.688 1 95.31 78 THR A O 1
ATOM 610 N N . ARG A 1 79 ? -6.879 2.316 -7.594 1 91.12 79 ARG A N 1
ATOM 611 C CA . ARG A 1 79 ? -7.867 2.436 -8.664 1 91.12 79 ARG A CA 1
ATOM 612 C C . ARG A 1 79 ? -9.281 2.385 -8.102 1 91.12 79 ARG A C 1
ATOM 614 O O . ARG A 1 79 ? -9.492 2.008 -6.949 1 91.12 79 ARG A O 1
ATOM 621 N N . SER A 1 80 ? -10.172 2.908 -8.914 1 90.25 80 SER A N 1
ATOM 622 C CA . SER A 1 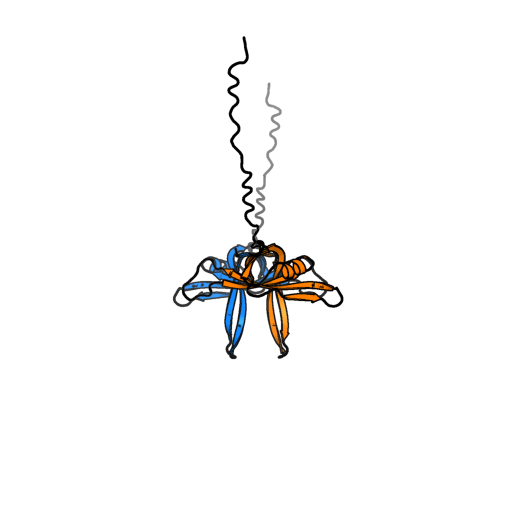80 ? -11.578 2.855 -8.516 1 90.25 80 SER A CA 1
ATOM 623 C C . SER A 1 80 ? -12.453 2.344 -9.656 1 90.25 80 SER A C 1
ATOM 625 O O . SER A 1 80 ? -12.078 2.443 -10.828 1 90.25 80 SER A O 1
ATOM 627 N N . TYR A 1 81 ?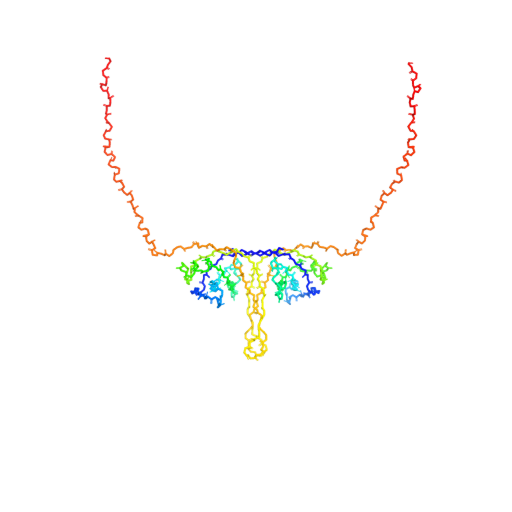 -13.539 1.672 -9.203 1 87.81 81 TYR A N 1
ATOM 628 C CA . TYR A 1 81 ? -14.516 1.207 -10.18 1 87.81 81 TYR A CA 1
ATOM 629 C C . TYR A 1 81 ? -15.922 1.212 -9.586 1 87.81 81 TYR A C 1
ATOM 631 O O . TYR A 1 81 ? -16.094 1.175 -8.367 1 87.81 81 TYR A O 1
ATOM 639 N N . ASP A 1 82 ? -16.859 1.392 -10.461 1 89.69 82 ASP A N 1
ATOM 640 C CA . ASP A 1 82 ? -18.266 1.376 -10.039 1 89.69 82 ASP A CA 1
ATOM 641 C C . ASP A 1 82 ? -18.781 -0.054 -9.914 1 89.69 82 ASP A C 1
ATOM 643 O O . ASP A 1 82 ? -18.766 -0.814 -10.883 1 89.69 82 ASP A O 1
ATOM 647 N N . ALA A 1 83 ? -19.266 -0.33 -8.727 1 83.69 83 ALA A N 1
ATOM 648 C CA . ALA A 1 83 ? -19.812 -1.659 -8.492 1 83.69 83 ALA A CA 1
ATOM 649 C C . ALA A 1 83 ? -21.203 -1.791 -9.125 1 83.69 83 ALA A C 1
ATOM 651 O O . ALA A 1 83 ? -21.781 -0.803 -9.586 1 83.69 83 ALA A O 1
ATOM 652 N N . LYS A 1 84 ? -21.641 -3.051 -9.195 1 86.19 84 LYS A N 1
ATOM 653 C CA . LYS A 1 84 ? -22.922 -3.346 -9.805 1 86.19 84 LYS A CA 1
ATOM 654 C C . LYS A 1 84 ? -24.047 -2.586 -9.109 1 86.19 84 LYS A C 1
ATOM 656 O O . LYS A 1 84 ? -25.047 -2.225 -9.734 1 86.19 84 LYS A O 1
ATOM 661 N N . ASP A 1 85 ? -23.891 -2.361 -7.91 1 84.44 85 ASP A N 1
ATOM 662 C CA . ASP A 1 85 ? -24.922 -1.688 -7.133 1 84.44 85 ASP A CA 1
ATOM 663 C C . ASP A 1 85 ? -24.812 -0.172 -7.27 1 84.44 85 ASP A C 1
ATOM 665 O O . ASP A 1 85 ? -25.578 0.568 -6.637 1 84.44 85 ASP A O 1
ATOM 669 N N . GLY A 1 86 ? -23.859 0.248 -8.047 1 83.88 86 GLY A N 1
ATOM 670 C CA . GLY A 1 86 ? -23.703 1.668 -8.32 1 83.88 86 GLY A CA 1
ATOM 671 C C . GLY A 1 86 ? -22.75 2.365 -7.363 1 83.88 86 GLY A C 1
ATOM 672 O O . GLY A 1 86 ? -22.5 3.564 -7.5 1 83.88 86 GLY A O 1
ATOM 673 N N . THR A 1 87 ? -22.312 1.627 -6.477 1 84.38 87 THR A N 1
ATOM 674 C CA . THR A 1 87 ? -21.422 2.246 -5.508 1 84.38 87 THR A CA 1
ATOM 675 C C . THR A 1 87 ? -19.984 2.219 -6.008 1 84.38 87 THR A C 1
ATOM 677 O O . THR A 1 87 ? -19.547 1.243 -6.629 1 84.38 87 THR A O 1
ATOM 680 N N . ARG A 1 88 ? -19.297 3.236 -5.777 1 86.88 88 ARG A N 1
ATOM 681 C CA . ARG A 1 88 ? -17.906 3.322 -6.168 1 86.88 88 ARG A CA 1
ATOM 682 C C . ARG A 1 88 ? -17.016 2.555 -5.195 1 86.88 88 ARG A C 1
ATOM 684 O O . ARG A 1 88 ? -17.125 2.713 -3.98 1 86.88 88 ARG A O 1
ATOM 691 N N . ARG A 1 89 ? -16.172 1.691 -5.816 1 87.94 89 ARG A N 1
ATOM 692 C CA . ARG A 1 89 ? -15.242 0.919 -4.992 1 87.94 89 ARG A CA 1
ATOM 693 C C . ARG A 1 89 ? -13.805 1.339 -5.242 1 87.94 89 ARG A C 1
ATOM 695 O O . ARG A 1 89 ? -13.414 1.585 -6.387 1 87.94 89 ARG A O 1
ATOM 702 N N . TYR A 1 90 ? -13.172 1.513 -4.066 1 89 90 TYR A N 1
ATOM 703 C CA . TYR A 1 90 ? -11.758 1.856 -4.125 1 89 90 TYR A CA 1
ATOM 704 C C . TYR A 1 90 ? -10.891 0.645 -3.805 1 89 90 TYR A C 1
ATOM 706 O O . TYR A 1 90 ? -11.148 -0.077 -2.84 1 89 90 TYR A O 1
ATOM 714 N N . VAL A 1 91 ? -9.906 0.461 -4.699 1 93 91 VAL A N 1
ATOM 715 C CA . VAL A 1 91 ? -9.016 -0.681 -4.535 1 93 91 VAL A CA 1
ATOM 716 C C . VAL A 1 91 ? -7.566 -0.198 -4.449 1 93 91 VAL A C 1
ATOM 718 O O . VAL A 1 91 ? -7.133 0.624 -5.262 1 93 91 VAL A O 1
ATOM 721 N N . THR A 1 92 ? -6.887 -0.633 -3.422 1 96.69 92 THR A N 1
ATOM 722 C CA . THR A 1 92 ? -5.449 -0.435 -3.293 1 96.69 92 THR A CA 1
ATOM 723 C C . THR A 1 92 ? -4.711 -1.768 -3.373 1 96.69 92 THR A C 1
ATOM 725 O O . THR A 1 92 ? -5.059 -2.721 -2.676 1 96.69 92 THR A O 1
ATOM 728 N N . GLU A 1 93 ? -3.73 -1.8 -4.234 1 97.88 93 GLU A N 1
ATOM 729 C CA . GLU A 1 93 ? -2.969 -3.029 -4.426 1 97.88 93 GLU A CA 1
ATOM 730 C C . GLU A 1 93 ? -1.496 -2.732 -4.695 1 97.88 93 GLU A C 1
ATOM 732 O O . GLU A 1 93 ? -1.117 -1.577 -4.895 1 97.88 93 GLU A O 1
ATOM 737 N N . VAL A 1 94 ? -0.708 -3.75 -4.594 1 98.69 94 VAL A N 1
ATOM 738 C CA . VAL A 1 94 ? 0.692 -3.639 -4.988 1 98.69 94 VAL A CA 1
ATOM 739 C C . VAL A 1 94 ? 0.898 -4.297 -6.352 1 98.69 94 VAL A C 1
ATOM 741 O O . VAL A 1 94 ? 0.625 -5.484 -6.523 1 98.69 94 VAL A O 1
ATOM 744 N N . VAL A 1 95 ? 1.298 -3.484 -7.301 1 98.06 95 VAL A N 1
ATOM 745 C CA . VAL A 1 95 ? 1.689 -4.008 -8.602 1 98.06 95 VAL A CA 1
ATOM 746 C C . VAL A 1 95 ? 3.148 -4.461 -8.562 1 98.06 95 VAL A C 1
ATOM 748 O O . VAL A 1 95 ? 4.051 -3.641 -8.383 1 98.06 95 VAL A O 1
ATOM 751 N N . ALA A 1 96 ? 3.316 -5.746 -8.797 1 98.69 96 ALA A N 1
ATOM 752 C CA . ALA A 1 96 ? 4.648 -6.328 -8.656 1 98.69 96 ALA A CA 1
ATOM 753 C C . ALA A 1 96 ? 5.523 -5.992 -9.867 1 98.69 96 ALA A C 1
ATOM 755 O O . ALA A 1 96 ? 5.105 -6.172 -11.016 1 98.69 96 ALA A O 1
ATOM 756 N N . GLU A 1 97 ? 6.688 -5.488 -9.586 1 97.88 97 GLU A N 1
ATOM 757 C CA . GLU A 1 97 ? 7.73 -5.355 -10.594 1 97.88 97 GLU A CA 1
ATOM 758 C C . GLU A 1 97 ? 8.648 -6.574 -10.609 1 97.88 97 GLU A C 1
ATOM 760 O O . GLU A 1 97 ? 9.156 -6.965 -11.664 1 97.88 97 GLU A O 1
ATOM 765 N N . GLU A 1 98 ? 8.836 -7.102 -9.445 1 98.5 98 GLU A N 1
ATOM 766 C CA . GLU A 1 98 ? 9.609 -8.328 -9.266 1 98.5 98 GLU A CA 1
ATOM 767 C C . GLU A 1 98 ? 8.984 -9.227 -8.203 1 98.5 98 GLU A C 1
ATOM 769 O O . GLU A 1 98 ? 8.5 -8.734 -7.176 1 98.5 98 GLU A O 1
ATOM 774 N N . VAL A 1 99 ? 9.07 -10.539 -8.477 1 98.44 99 VAL A N 1
ATOM 775 C CA . VAL A 1 99 ? 8.641 -11.516 -7.48 1 98.44 99 VAL A CA 1
ATOM 776 C C . VAL A 1 99 ? 9.766 -12.523 -7.227 1 98.44 99 VAL A C 1
ATOM 778 O O . VAL A 1 99 ? 10.531 -12.852 -8.133 1 98.44 99 VAL A O 1
ATOM 781 N N . LYS A 1 100 ? 9.844 -12.906 -6.023 1 98 100 LYS A N 1
ATOM 782 C CA . LYS A 1 100 ? 10.797 -13.938 -5.621 1 98 100 LYS A CA 1
ATOM 783 C C . LYS A 1 100 ? 10.109 -15.055 -4.836 1 98 100 LYS A C 1
ATOM 785 O O . LYS A 1 100 ? 9.445 -14.789 -3.832 1 98 100 LYS A O 1
ATOM 790 N N . PHE A 1 101 ? 10.25 -16.266 -5.305 1 97.69 101 PHE A N 1
ATOM 791 C CA . PHE A 1 101 ? 9.688 -17.438 -4.621 1 97.69 101 PHE A CA 1
ATOM 792 C C . PHE A 1 101 ? 10.617 -17.906 -3.512 1 97.69 101 PHE A C 1
ATOM 794 O O . PHE A 1 101 ? 11.711 -18.406 -3.785 1 97.69 101 PHE A O 1
ATOM 801 N N . LEU A 1 102 ? 10.258 -17.797 -2.297 1 96.88 102 LEU A N 1
ATOM 802 C CA . LEU A 1 102 ? 11.172 -17.984 -1.18 1 96.88 102 LEU A CA 1
ATOM 803 C C . LEU A 1 102 ? 10.984 -19.359 -0.541 1 96.88 102 LEU A C 1
ATOM 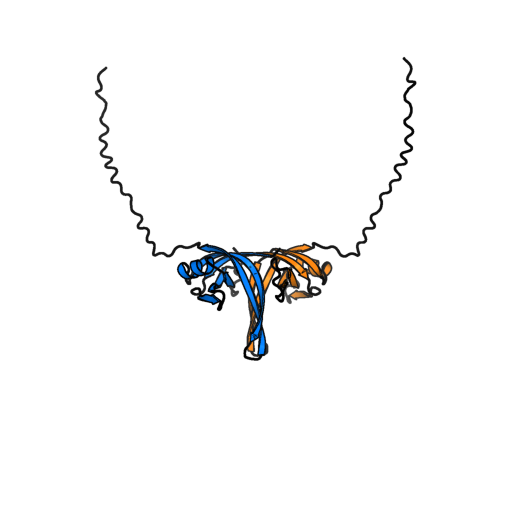805 O O . LEU A 1 102 ? 11.68 -19.703 0.423 1 96.88 102 LEU A O 1
ATOM 809 N N . GLU A 1 103 ? 10.016 -20.109 -0.889 1 87.75 103 GLU A N 1
ATOM 810 C CA . GLU A 1 103 ? 9.797 -21.484 -0.441 1 87.75 103 GLU A CA 1
ATOM 811 C C . GLU A 1 103 ? 9.469 -22.406 -1.615 1 87.75 103 GLU A C 1
ATOM 813 O O . GLU A 1 103 ? 8.664 -22.062 -2.479 1 87.75 103 GLU A O 1
ATOM 818 N N . TRP A 1 104 ? 10.297 -23.484 -1.747 1 75.12 104 TRP A N 1
ATOM 819 C CA . TRP A 1 104 ? 10.07 -24.438 -2.834 1 75.12 104 TRP A CA 1
ATOM 820 C C . TRP A 1 104 ? 9.25 -25.625 -2.354 1 75.12 104 TRP A C 1
ATOM 822 O O . TRP A 1 104 ? 9.234 -25.938 -1.16 1 75.12 104 TRP A O 1
ATOM 832 N N . GLY A 1 105 ? 8.141 -25.875 -2.896 1 61.59 105 GLY A N 1
ATOM 833 C CA . GLY A 1 105 ? 7.305 -27.016 -2.568 1 61.59 105 GLY A CA 1
ATOM 834 C C . GLY A 1 105 ? 8.094 -28.203 -2.031 1 61.59 105 GLY A C 1
ATOM 835 O O . GLY A 1 105 ? 9.297 -28.297 -2.252 1 61.59 105 GLY A O 1
ATOM 836 N N . LYS A 1 106 ? 7.641 -28.672 -0.829 1 53.91 106 LYS A N 1
ATOM 837 C CA . LYS A 1 106 ? 8.148 -29.922 -0.271 1 53.91 106 LYS A CA 1
ATOM 838 C C . LYS A 1 106 ? 8.414 -30.938 -1.371 1 53.91 106 LYS A C 1
ATOM 840 O O . LYS A 1 106 ? 9.188 -31.891 -1.174 1 53.91 106 LYS A O 1
ATOM 845 N N . ASP A 1 107 ? 7.57 -30.859 -2.449 1 46.69 107 ASP A N 1
ATOM 846 C CA . ASP A 1 107 ? 7.727 -32.156 -3.125 1 46.69 107 ASP A CA 1
ATOM 847 C C . ASP A 1 107 ? 9.164 -32.344 -3.594 1 46.69 107 ASP A C 1
ATOM 849 O O . ASP A 1 107 ? 9.469 -33.312 -4.285 1 46.69 107 ASP A O 1
ATOM 853 N N . SER A 1 108 ? 9.805 -31.234 -3.908 1 41.06 108 SER A N 1
ATOM 854 C CA . SER A 1 108 ? 11.102 -31.75 -4.34 1 41.06 108 SER A CA 1
ATOM 855 C C . SER A 1 108 ? 11.867 -32.344 -3.172 1 41.06 108 SER A C 1
ATOM 857 O O . SER A 1 108 ? 12.398 -31.625 -2.328 1 41.06 108 SER A O 1
ATOM 859 N N . ASN A 1 109 ? 11.273 -33.312 -2.576 1 38.41 109 ASN A N 1
ATOM 860 C CA . ASN A 1 109 ? 12.141 -34.281 -1.926 1 38.41 109 ASN A CA 1
ATOM 861 C C . ASN A 1 109 ? 13.5 -34.375 -2.617 1 38.41 109 ASN A C 1
ATOM 863 O O . ASN A 1 109 ? 13.625 -35 -3.668 1 38.41 109 ASN A O 1
ATOM 867 N N . ILE A 1 110 ? 14.148 -33.375 -2.887 1 39.62 110 ILE A N 1
ATOM 868 C CA . ILE A 1 110 ? 15.547 -33.719 -3.115 1 39.62 110 ILE A CA 1
ATOM 869 C C . ILE A 1 110 ? 16 -34.719 -2.08 1 39.62 110 ILE A C 1
ATOM 871 O O . ILE A 1 110 ? 16 -34.469 -0.878 1 39.62 110 ILE A O 1
ATOM 875 N N . GLU A 1 111 ? 15.633 -35.969 -2.293 1 37.66 111 GLU A N 1
ATOM 876 C CA . GLU A 1 111 ? 16.375 -37.062 -1.665 1 37.66 111 GLU A CA 1
ATOM 877 C C . GLU A 1 111 ? 17.812 -36.656 -1.364 1 37.66 111 GLU A C 1
ATOM 879 O O . GLU A 1 111 ? 18.531 -36.188 -2.252 1 37.66 111 GLU A O 1
ATOM 884 N N . ASN A 1 112 ? 17.969 -36.062 -0.303 1 40.06 112 ASN A N 1
ATOM 885 C CA . ASN A 1 112 ? 19.359 -36.125 0.137 1 40.06 112 ASN A CA 1
ATOM 886 C C . ASN A 1 112 ? 20.094 -37.312 -0.473 1 40.06 112 ASN A C 1
ATOM 888 O O . ASN A 1 112 ? 19.859 -38.438 -0.093 1 40.06 112 ASN A O 1
ATOM 892 N N . VAL A 1 113 ? 20.188 -37.344 -1.804 1 36.84 113 VAL A N 1
ATOM 893 C CA . VAL A 1 113 ? 21.141 -38.312 -2.307 1 36.84 113 VAL A CA 1
ATOM 894 C C . VAL A 1 113 ? 22.359 -38.344 -1.391 1 36.84 113 VAL A C 1
ATOM 896 O O . VAL A 1 113 ? 23.078 -37.344 -1.247 1 36.84 113 VAL A O 1
ATOM 899 N N . ASP A 1 114 ? 22.172 -39 -0.256 1 38.88 114 ASP A N 1
ATOM 900 C CA . ASP A 1 114 ? 23.344 -39.5 0.458 1 38.88 114 ASP A CA 1
ATOM 901 C C . ASP A 1 114 ? 24.438 -39.938 -0.515 1 38.88 114 ASP A C 1
ATOM 903 O O . ASP A 1 114 ? 24.266 -40.906 -1.259 1 38.88 114 ASP A O 1
ATOM 907 N N . PHE A 1 115 ? 25.062 -39 -1.26 1 37.62 115 PHE A N 1
ATOM 908 C CA . PHE A 1 115 ? 26.344 -39.375 -1.836 1 37.62 115 PHE A CA 1
ATOM 909 C C . PHE A 1 115 ? 27.156 -40.219 -0.863 1 37.62 115 PHE A C 1
ATOM 911 O O . PHE A 1 115 ? 27.906 -39.688 -0.038 1 37.62 115 PHE A O 1
ATOM 918 N N . GLY A 1 116 ? 26.453 -41.125 -0.253 1 37.44 116 GLY A N 1
ATOM 919 C CA . GLY A 1 116 ? 27.219 -42.219 0.321 1 37.44 116 GLY A CA 1
ATOM 920 C C . GLY A 1 116 ? 28.203 -42.844 -0.653 1 37.44 116 GLY A C 1
ATOM 921 O O . GLY A 1 116 ? 27.875 -43.781 -1.373 1 37.44 116 GLY A O 1
ATOM 922 N N . VAL A 1 117 ? 28.953 -41.969 -1.419 1 39.12 117 VAL A N 1
ATOM 923 C CA . VAL A 1 117 ? 30.156 -42.594 -1.958 1 39.12 117 VAL A CA 1
ATOM 924 C C . VAL A 1 117 ? 30.812 -43.469 -0.898 1 39.12 117 VAL A C 1
ATOM 926 O O . VAL A 1 117 ? 31.125 -43 0.198 1 39.12 117 VAL A O 1
ATOM 929 N N . PRO A 1 118 ? 30.469 -44.688 -0.868 1 39.56 118 PRO A N 1
ATOM 930 C CA . PRO A 1 118 ? 31.25 -45.594 -0.02 1 39.56 118 PRO A CA 1
ATOM 931 C C . PRO A 1 118 ? 32.75 -45.312 -0.111 1 39.56 118 PRO A C 1
ATOM 933 O O . PRO A 1 118 ? 33.344 -45.406 -1.197 1 39.56 118 PRO A O 1
ATOM 936 N N . VAL A 1 119 ? 33.188 -44.125 0.387 1 38.59 119 VAL A N 1
ATOM 937 C CA . VAL A 1 119 ? 34.625 -44 0.539 1 38.59 119 VAL A CA 1
ATOM 938 C C . VAL A 1 119 ? 35.188 -45.312 1.107 1 38.59 119 VAL A C 1
ATOM 940 O O . VAL A 1 119 ? 34.844 -45.688 2.229 1 38.59 119 VAL A O 1
ATOM 943 N N . GLN A 1 120 ? 35.062 -46.375 0.281 1 37.31 120 GLN A N 1
ATOM 944 C CA . GLN A 1 120 ? 35.906 -47.5 0.618 1 37.31 120 GLN A CA 1
ATOM 945 C C . GLN A 1 120 ? 37.281 -47.062 1.142 1 37.31 120 GLN A C 1
ATOM 947 O O . GLN A 1 120 ? 38.094 -46.562 0.382 1 37.31 120 GLN A O 1
ATOM 952 N N . GLU A 1 121 ? 37.156 -46.25 2.205 1 37.94 121 GLU A N 1
ATOM 953 C CA . GLU A 1 121 ? 38.344 -45.875 2.967 1 37.94 121 GLU A CA 1
ATOM 954 C C . GLU A 1 121 ? 39.281 -47.062 3.102 1 37.94 121 GLU A C 1
ATOM 956 O O . GLU A 1 121 ? 40.125 -47.125 4.016 1 37.94 121 GLU A O 1
ATOM 961 N N . ASP A 1 122 ? 38.844 -48.219 2.393 1 37.59 122 ASP A N 1
ATOM 962 C CA . ASP A 1 122 ? 39.844 -49.219 2.674 1 37.59 122 ASP A CA 1
ATOM 963 C C . ASP A 1 122 ? 41.219 -48.812 2.168 1 37.59 122 ASP A C 1
ATOM 965 O O . ASP A 1 122 ? 41.594 -49.094 1.03 1 37.59 122 ASP A O 1
ATOM 969 N N . ILE A 1 123 ? 41.406 -47.469 1.94 1 39.28 123 ILE A N 1
ATOM 970 C CA . ILE A 1 123 ? 42.812 -47.25 1.529 1 39.28 123 ILE A CA 1
ATOM 971 C C . ILE A 1 123 ? 43.75 -47.75 2.613 1 39.28 123 ILE A C 1
ATOM 973 O O . ILE A 1 123 ? 43.75 -47.25 3.734 1 39.28 123 ILE A O 1
ATOM 977 N N . THR A 1 124 ? 43.906 -49.062 2.621 1 38.25 124 THR A N 1
ATOM 978 C CA . THR A 1 124 ? 44.969 -49.719 3.387 1 38.25 124 THR A CA 1
ATOM 979 C C . THR A 1 124 ? 46.281 -48.906 3.318 1 38.25 124 THR A C 1
ATOM 981 O O . THR A 1 124 ? 46.781 -48.625 2.23 1 38.25 124 THR A O 1
ATOM 984 N N . PRO A 1 125 ? 46.281 -47.906 4.219 1 40.69 125 PRO A N 1
ATOM 985 C CA . PRO A 1 125 ? 47.562 -47.188 4.277 1 40.69 125 PRO A CA 1
ATOM 986 C C . PRO A 1 125 ? 48.781 -48.062 4.055 1 40.69 125 PRO A C 1
ATOM 988 O O . PRO A 1 125 ? 48.875 -49.156 4.645 1 40.69 125 PRO A O 1
ATOM 991 N N . VAL A 1 126 ? 49 -48.25 2.799 1 38.91 126 VAL A N 1
ATOM 992 C CA . VAL A 1 126 ? 50.219 -49 2.479 1 38.91 126 VAL A CA 1
ATOM 993 C C . VAL A 1 126 ? 51.375 -48.531 3.375 1 38.91 126 VAL A C 1
ATOM 995 O O . VAL A 1 126 ? 51.625 -47.312 3.502 1 38.91 126 VAL A O 1
ATOM 998 N N . ASP A 1 127 ? 51.438 -49.156 4.59 1 38.5 127 ASP A N 1
ATOM 999 C CA . ASP A 1 127 ? 52.594 -49.031 5.484 1 38.5 127 ASP A CA 1
ATOM 1000 C C . ASP A 1 127 ? 53.906 -48.938 4.695 1 38.5 127 ASP A C 1
ATOM 1002 O O . ASP A 1 127 ? 54.312 -49.906 4.059 1 38.5 127 ASP A O 1
ATOM 1006 N N . ASN A 1 128 ? 53.875 -47.844 3.857 1 40.5 128 ASN A N 1
ATOM 1007 C CA . ASN A 1 128 ? 55.156 -47.594 3.146 1 40.5 128 ASN A CA 1
ATOM 1008 C C . ASN A 1 128 ? 56.344 -47.75 4.066 1 40.5 128 ASN A C 1
ATOM 1010 O O . ASN A 1 128 ? 57.031 -46.781 4.371 1 40.5 128 ASN A O 1
ATOM 1014 N N . SER A 1 129 ? 56.062 -48.438 5.199 1 38.09 129 SER A N 1
ATOM 1015 C CA . SER A 1 129 ? 57.281 -48.531 6.031 1 38.09 129 SER A CA 1
ATOM 1016 C C . SER A 1 129 ? 58.469 -48.969 5.215 1 38.09 129 SER A C 1
ATOM 1018 O O . SER A 1 129 ? 59.625 -48.688 5.574 1 38.09 129 SER A O 1
ATOM 1020 N N . ASP A 1 130 ? 58.281 -50.062 4.418 1 38.44 130 ASP A N 1
ATOM 1021 C CA . ASP A 1 130 ? 59.5 -50.812 4.156 1 38.44 130 ASP A CA 1
ATOM 1022 C C . ASP A 1 130 ? 60.344 -50.156 3.061 1 38.44 130 ASP A C 1
ATOM 1024 O O . ASP A 1 130 ? 60.969 -50.844 2.266 1 38.44 130 ASP A O 1
ATOM 1028 N N . ILE A 1 131 ? 59.875 -48.969 2.627 1 40.12 131 ILE A N 1
ATOM 1029 C CA . ILE A 1 131 ? 60.75 -48.625 1.517 1 40.12 131 ILE A CA 1
ATOM 1030 C C . ILE A 1 131 ? 62.188 -48.562 1.996 1 40.12 131 ILE A C 1
ATOM 1032 O O . ILE A 1 131 ? 62.5 -47.906 2.984 1 40.12 131 ILE A O 1
ATOM 1036 N N . PRO A 1 132 ? 62.938 -49.562 1.586 1 42 132 PRO A N 1
ATOM 1037 C CA . PRO A 1 132 ? 64.375 -49.688 1.877 1 42 132 PRO A CA 1
ATOM 1038 C C . PRO A 1 132 ? 65.125 -48.375 1.685 1 42 132 PRO A C 1
ATOM 1040 O O . PRO A 1 132 ? 64.688 -47.5 0.938 1 42 132 PRO A O 1
ATOM 1043 N N . PHE A 1 133 ? 66.25 -48.094 2.592 1 29.52 133 PHE A N 1
ATOM 1044 C CA . PHE A 1 133 ? 67.312 -47.125 2.299 1 29.52 133 PHE A CA 1
ATOM 1045 C C . PHE A 1 133 ? 67.812 -47.312 0.884 1 29.52 133 PHE A C 1
ATOM 1047 O O . PHE A 1 133 ? 67.875 -48.438 0.37 1 29.52 133 PHE A O 1
ATOM 1054 N N . MET B 1 1 ? 8.922 -8.789 6.336 1 94.12 1 MET B N 1
ATOM 1055 C CA . MET B 1 1 ? 9.383 -7.598 5.625 1 94.12 1 MET B CA 1
ATOM 1056 C C . MET B 1 1 ? 8.203 -6.832 5.031 1 94.12 1 MET B C 1
ATOM 1058 O O . MET B 1 1 ? 7.402 -7.398 4.285 1 94.12 1 MET B O 1
ATOM 1062 N N . ASN B 1 2 ? 8.031 -5.617 5.359 1 98 2 ASN B N 1
ATOM 1063 C CA . ASN B 1 2 ? 7.02 -4.66 4.922 1 98 2 ASN B CA 1
ATOM 1064 C C . ASN B 1 2 ? 7.566 -3.236 4.91 1 98 2 ASN B C 1
ATOM 1066 O O . ASN B 1 2 ? 7.645 -2.588 5.957 1 98 2 ASN B O 1
ATOM 1070 N N . LYS B 1 3 ? 7.918 -2.805 3.709 1 98.5 3 LYS B N 1
ATOM 1071 C CA . LYS B 1 3 ? 8.508 -1.476 3.58 1 98.5 3 LYS B CA 1
ATOM 1072 C C . LYS B 1 3 ? 7.949 -0.743 2.363 1 98.5 3 LYS B C 1
ATOM 1074 O O . LYS B 1 3 ? 7.895 -1.302 1.266 1 98.5 3 LYS B O 1
ATOM 1079 N N . THR B 1 4 ? 7.52 0.448 2.566 1 98.75 4 THR B N 1
ATOM 1080 C CA . THR B 1 4 ? 7 1.306 1.507 1 98.75 4 THR B CA 1
ATOM 1081 C C . THR B 1 4 ? 7.664 2.678 1.545 1 98.75 4 THR B C 1
ATOM 1083 O O . THR B 1 4 ? 7.785 3.287 2.611 1 98.75 4 THR B O 1
ATOM 1086 N N . ILE B 1 5 ? 8.117 3.154 0.452 1 98.88 5 ILE B N 1
ATOM 1087 C CA . ILE B 1 5 ? 8.719 4.473 0.304 1 98.88 5 ILE B CA 1
ATOM 1088 C C . ILE B 1 5 ? 7.98 5.262 -0.777 1 98.88 5 ILE B C 1
ATOM 1090 O O . ILE B 1 5 ? 7.871 4.809 -1.918 1 98.88 5 ILE B O 1
ATOM 1094 N N . LEU B 1 6 ? 7.539 6.438 -0.405 1 98.75 6 LEU B N 1
ATOM 1095 C CA . LEU B 1 6 ? 6.734 7.25 -1.311 1 98.75 6 LEU B CA 1
ATOM 1096 C C . LEU B 1 6 ? 7.227 8.695 -1.325 1 98.75 6 LEU B C 1
ATOM 1098 O O . LEU B 1 6 ? 7.652 9.219 -0.293 1 98.75 6 LEU B O 1
ATOM 1102 N N . ILE B 1 7 ? 7.137 9.281 -2.416 1 98.56 7 ILE B N 1
ATOM 1103 C CA . ILE B 1 7 ? 7.211 10.727 -2.553 1 98.56 7 ILE B CA 1
ATOM 1104 C C . ILE B 1 7 ? 5.996 11.234 -3.326 1 98.56 7 ILE B C 1
ATOM 1106 O O . ILE B 1 7 ? 5.668 10.711 -4.391 1 98.56 7 ILE B O 1
ATOM 1110 N N . GLY B 1 8 ? 5.324 12.156 -2.783 1 98.38 8 GLY B N 1
ATOM 1111 C CA . GLY B 1 8 ? 4.145 12.727 -3.414 1 98.38 8 GLY B CA 1
ATOM 1112 C C . GLY B 1 8 ? 3.689 14.023 -2.768 1 98.38 8 GLY B C 1
ATOM 1113 O O . GLY B 1 8 ? 4.371 14.555 -1.893 1 98.38 8 GLY B O 1
ATOM 1114 N N . ARG B 1 9 ? 2.582 14.539 -3.252 1 97.88 9 ARG B N 1
ATOM 1115 C CA . ARG B 1 9 ? 2.049 15.797 -2.746 1 97.88 9 ARG B CA 1
ATOM 1116 C C . ARG B 1 9 ? 0.761 15.57 -1.96 1 97.88 9 ARG B C 1
ATOM 1118 O O . ARG B 1 9 ? -0.074 14.75 -2.35 1 97.88 9 ARG B O 1
ATOM 1125 N N . LEU B 1 10 ? 0.669 16.375 -0.946 1 98.25 10 LEU B N 1
ATOM 1126 C CA . LEU B 1 10 ? -0.578 16.312 -0.193 1 98.25 10 LEU B CA 1
ATOM 1127 C C . LEU B 1 10 ? -1.752 16.797 -1.037 1 98.25 10 LEU B C 1
ATOM 1129 O O . LEU B 1 10 ? -1.669 17.844 -1.677 1 98.25 10 LEU B O 1
ATOM 1133 N N . THR B 1 11 ? -2.855 16.047 -1.028 1 98.25 11 THR B N 1
ATOM 1134 C CA . THR B 1 11 ? -4.02 16.422 -1.824 1 98.25 11 THR B CA 1
ATOM 1135 C C . THR B 1 11 ? -4.898 17.422 -1.07 1 98.25 11 THR B C 1
ATOM 1137 O O . THR B 1 11 ? -5.742 18.094 -1.669 1 98.25 11 THR B O 1
ATOM 1140 N N . LYS B 1 12 ? -4.84 17.469 0.188 1 98.25 12 LYS B N 1
ATOM 1141 C CA . LYS B 1 12 ? -5.531 18.359 1.111 1 98.25 12 LYS B CA 1
ATOM 1142 C C . LYS B 1 12 ? -4.684 18.641 2.35 1 98.25 12 LYS B C 1
ATOM 1144 O O . LYS B 1 12 ? -3.646 18 2.553 1 98.25 12 LYS B O 1
ATOM 1149 N N . ASP B 1 13 ? -5.156 19.594 3.02 1 98.25 13 ASP B N 1
ATOM 1150 C CA . ASP B 1 13 ? -4.484 19.844 4.289 1 98.25 13 ASP B CA 1
ATOM 1151 C C . ASP B 1 13 ? -4.586 18.625 5.215 1 98.25 13 ASP B C 1
ATOM 1153 O O . ASP B 1 13 ? -5.637 17.984 5.293 1 98.25 13 ASP B O 1
ATOM 1157 N N . PRO B 1 14 ? -3.502 18.391 5.949 1 98.12 14 PRO B N 1
ATOM 1158 C CA . PRO B 1 14 ? -3.541 17.25 6.859 1 98.12 14 PRO B CA 1
ATOM 1159 C C . PRO B 1 14 ? -4.508 17.453 8.023 1 98.12 14 PRO B C 1
ATOM 1161 O O . PRO B 1 14 ? -4.707 18.578 8.477 1 98.12 14 PRO B O 1
ATOM 1164 N N . GLU B 1 15 ? -5.016 16.375 8.438 1 97.94 15 GLU B N 1
ATOM 1165 C CA . GLU B 1 15 ? -5.969 16.406 9.547 1 97.94 15 GLU B CA 1
ATOM 1166 C C . GLU B 1 15 ? -5.352 15.844 10.82 1 97.94 15 GLU B C 1
ATOM 1168 O O . GLU B 1 15 ? -5.113 14.633 10.922 1 97.94 15 GLU B O 1
ATOM 1173 N N . LEU B 1 16 ? -5.238 16.703 11.82 1 98 16 LEU B N 1
ATOM 1174 C CA . LEU B 1 16 ? -4.652 16.312 13.102 1 98 16 LEU B CA 1
ATOM 1175 C C . LEU B 1 16 ? -5.738 15.906 14.094 1 98 16 LEU B C 1
ATOM 1177 O O . LEU B 1 16 ? -6.75 16.594 14.227 1 98 16 LEU B O 1
ATOM 1181 N N . LYS B 1 17 ? -5.531 14.828 14.633 1 97.56 17 LYS B N 1
ATOM 1182 C CA . LYS B 1 17 ? -6.422 14.344 15.688 1 97.56 17 LYS B CA 1
ATOM 1183 C C . LYS B 1 17 ? -5.629 13.812 16.875 1 97.56 17 LYS B C 1
ATOM 1185 O O . LYS B 1 17 ? -4.438 13.531 16.766 1 97.56 17 LYS B O 1
ATOM 1190 N N . TYR B 1 18 ? -6.352 13.789 17.969 1 96.88 18 TYR B N 1
ATOM 1191 C CA . TYR B 1 18 ? -5.77 13.188 19.156 1 96.88 18 TYR B CA 1
ATOM 1192 C C . TYR B 1 18 ? -6.598 11.992 19.625 1 96.88 18 TYR B C 1
ATOM 1194 O O . TYR B 1 18 ? -7.828 12.07 19.703 1 96.88 18 TYR B O 1
ATOM 1202 N N . ILE B 1 19 ? -5.887 10.859 19.766 1 93.75 19 ILE B N 1
ATOM 1203 C CA . ILE B 1 19 ? -6.59 9.672 20.266 1 93.75 19 ILE B CA 1
ATOM 1204 C C . ILE B 1 19 ? -7.066 9.914 21.688 1 93.75 19 ILE B C 1
ATOM 1206 O O . ILE B 1 19 ? -6.27 10.266 22.562 1 93.75 19 ILE B O 1
ATOM 1210 N N . PRO B 1 20 ? -8.344 9.547 21.859 1 90.06 20 PRO B N 1
ATOM 1211 C CA . PRO B 1 20 ? -8.875 9.773 23.219 1 90.06 20 PRO B CA 1
ATOM 1212 C C . PRO B 1 20 ? -8.164 8.93 24.266 1 90.06 20 PRO B C 1
ATOM 1214 O O . PRO B 1 20 ? -7.723 7.809 23.984 1 90.06 20 PRO B O 1
ATOM 1217 N N . ASN B 1 21 ? -8.023 9.312 25.453 1 91.25 21 ASN B N 1
ATOM 1218 C CA . ASN B 1 21 ? -7.508 8.633 26.641 1 91.25 21 ASN B CA 1
ATOM 1219 C C . ASN B 1 21 ? -5.984 8.609 26.641 1 91.25 21 ASN B C 1
ATOM 1221 O O . ASN B 1 21 ? -5.363 8.789 27.688 1 91.25 21 ASN B O 1
ATOM 1225 N N . THR B 1 22 ? -5.344 8.367 25.422 1 91.19 22 THR B N 1
ATOM 1226 C CA . THR B 1 22 ? -3.887 8.281 25.422 1 91.19 22 THR B CA 1
ATOM 1227 C C . THR B 1 22 ? -3.27 9.641 25.094 1 91.19 22 THR B C 1
ATOM 1229 O O . THR B 1 22 ? -2.098 9.883 25.391 1 91.19 22 THR B O 1
ATOM 1232 N N . GLY B 1 23 ? -4.062 10.438 24.422 1 94.12 23 GLY B N 1
ATOM 1233 C CA . GLY B 1 23 ? -3.551 11.734 24.031 1 94.12 23 GLY B CA 1
ATOM 1234 C C . GLY B 1 23 ? -2.551 11.656 22.891 1 94.12 23 GLY B C 1
ATOM 1235 O O . GLY B 1 23 ? -1.881 12.641 22.578 1 94.12 23 GLY B O 1
ATOM 1236 N N . THR B 1 24 ? -2.424 10.531 22.312 1 96.44 24 THR B N 1
ATOM 1237 C CA . THR B 1 24 ? -1.474 10.344 21.219 1 96.44 24 THR B CA 1
ATOM 1238 C C . THR B 1 24 ? -1.956 11.055 19.953 1 96.44 24 THR B C 1
ATOM 1240 O O . THR B 1 24 ? -3.115 10.906 19.562 1 96.44 24 THR B O 1
ATOM 1243 N N . ALA B 1 25 ? -1.063 11.789 19.359 1 97.94 25 ALA B N 1
ATOM 1244 C CA . ALA B 1 25 ? -1.399 12.539 18.156 1 97.94 25 ALA B CA 1
ATOM 1245 C C . ALA B 1 25 ? -1.39 11.625 16.922 1 97.94 25 ALA B C 1
ATOM 1247 O O . ALA B 1 25 ? -0.534 10.75 16.797 1 97.94 25 ALA B O 1
ATOM 1248 N N . THR B 1 26 ? -2.289 11.867 16.109 1 98.12 26 THR B N 1
ATOM 1249 C CA . THR B 1 26 ? -2.334 11.211 14.797 1 98.12 26 THR B CA 1
ATOM 1250 C C . THR B 1 26 ? -2.688 12.219 13.703 1 98.12 26 THR B C 1
ATOM 1252 O O . THR B 1 26 ? -3.453 13.156 13.938 1 98.12 26 THR B O 1
ATOM 1255 N N . CYS B 1 27 ? -2.09 12.023 12.562 1 98.38 27 CYS B N 1
ATOM 1256 C CA . CYS B 1 27 ? -2.346 12.867 11.406 1 98.38 27 CYS B CA 1
ATOM 1257 C C . CYS B 1 27 ? -2.615 12.031 10.164 1 98.38 27 CYS B C 1
ATOM 1259 O O . CYS B 1 27 ? -1.851 11.117 9.844 1 98.38 27 CYS B O 1
ATOM 1261 N N . ASN B 1 28 ? -3.727 12.344 9.5 1 98.5 28 ASN B N 1
ATOM 1262 C CA . ASN B 1 28 ? -4.105 11.625 8.297 1 98.5 28 ASN B CA 1
ATOM 1263 C C . ASN B 1 28 ? -4.129 12.539 7.078 1 98.5 28 ASN B C 1
ATOM 1265 O O . ASN B 1 28 ? -4.57 13.688 7.168 1 98.5 28 ASN B O 1
ATOM 1269 N N . PHE B 1 29 ? -3.709 12.031 5.949 1 98.44 29 PHE B N 1
ATOM 1270 C CA . PHE B 1 29 ? -3.787 12.734 4.676 1 98.44 29 PHE B CA 1
ATOM 1271 C C . PHE B 1 29 ? -3.598 11.773 3.512 1 98.44 29 PHE B C 1
ATOM 1273 O O . PHE B 1 29 ? -3.318 10.586 3.719 1 98.44 29 PHE B O 1
ATOM 1280 N N . THR B 1 30 ? -3.836 12.305 2.379 1 98.56 30 THR B N 1
ATOM 1281 C CA . THR B 1 30 ? -3.654 11.531 1.155 1 98.56 30 THR B CA 1
ATOM 1282 C C . THR B 1 30 ? -2.516 12.109 0.316 1 98.56 30 THR B C 1
ATOM 1284 O O . THR B 1 30 ? -2.443 13.32 0.107 1 98.56 30 THR B O 1
ATOM 1287 N N . LEU B 1 31 ? -1.641 11.273 -0.101 1 98.5 31 LEU B N 1
ATOM 1288 C CA . LEU B 1 31 ? -0.539 11.656 -0.981 1 98.5 31 LEU B CA 1
ATOM 1289 C C . LEU B 1 31 ? -0.866 11.32 -2.434 1 98.5 31 LEU B C 1
ATOM 1291 O O . LEU B 1 31 ? -1.317 10.219 -2.736 1 98.5 31 LEU B O 1
ATOM 1295 N N . ALA B 1 32 ? -0.762 12.297 -3.26 1 98.25 32 ALA B N 1
ATOM 1296 C CA . ALA B 1 32 ? -0.764 12.062 -4.699 1 98.25 32 ALA B CA 1
ATOM 1297 C C . ALA B 1 32 ? 0.628 11.672 -5.195 1 98.25 32 ALA B C 1
ATOM 1299 O O . ALA B 1 32 ? 1.543 12.5 -5.195 1 98.25 32 ALA B O 1
ATOM 1300 N N . VAL B 1 33 ? 0.806 10.469 -5.625 1 97.88 33 VAL B N 1
ATOM 1301 C CA . VAL B 1 33 ? 2.088 9.945 -6.086 1 97.88 33 VAL B CA 1
ATOM 1302 C C . VAL B 1 33 ? 2.037 9.719 -7.598 1 97.88 33 VAL B C 1
ATOM 1304 O O . VAL B 1 33 ? 1.271 8.883 -8.078 1 97.88 33 VAL B O 1
ATOM 1307 N N . ASP B 1 34 ? 2.889 10.352 -8.266 1 93.94 34 ASP B N 1
ATOM 1308 C CA . ASP B 1 34 ? 2.867 10.312 -9.727 1 93.94 34 ASP B CA 1
ATOM 1309 C C . ASP B 1 34 ? 3.281 8.93 -10.234 1 93.94 34 ASP B C 1
ATOM 1311 O O . ASP B 1 34 ? 4.199 8.312 -9.695 1 93.94 34 ASP B O 1
ATOM 1315 N N . ARG B 1 35 ? 2.58 8.594 -11.336 1 90.06 35 ARG B N 1
ATOM 1316 C CA . ARG B 1 35 ? 2.963 7.348 -11.992 1 90.06 35 ARG B CA 1
ATOM 1317 C C . ARG B 1 35 ? 4.02 7.594 -13.062 1 90.06 35 ARG B C 1
ATOM 1319 O O . ARG B 1 35 ? 4.031 8.648 -13.695 1 90.06 35 ARG B O 1
ATOM 1326 N N . ARG B 1 36 ? 4.961 6.629 -13.141 1 77.88 36 ARG B N 1
ATOM 1327 C CA . ARG B 1 36 ? 6.039 6.793 -14.109 1 77.88 36 ARG B CA 1
ATOM 1328 C C . ARG B 1 36 ? 5.496 6.789 -15.531 1 77.88 36 ARG B C 1
ATOM 1330 O O . ARG B 1 36 ? 5.965 7.551 -16.375 1 77.88 36 ARG B O 1
ATOM 1337 N N . PHE B 1 37 ? 4.684 5.812 -15.93 1 68.94 37 PHE B N 1
ATOM 1338 C CA . PHE B 1 37 ? 4.203 5.703 -17.297 1 68.94 37 PHE B CA 1
ATOM 1339 C C . PHE B 1 37 ? 2.799 6.285 -17.422 1 68.94 37 PHE B C 1
ATOM 1341 O O . PHE B 1 37 ? 1.911 5.953 -16.641 1 68.94 37 PHE B O 1
ATOM 1348 N N . LYS B 1 38 ? 2.768 7.512 -17.922 1 62.53 38 LYS B N 1
ATOM 1349 C CA . LYS B 1 38 ? 1.475 8.141 -18.172 1 62.53 38 LYS B CA 1
ATOM 1350 C C . LYS B 1 38 ? 0.845 7.609 -19.453 1 62.53 38 LYS B C 1
ATOM 1352 O O . LYS B 1 38 ? 1.487 7.594 -20.5 1 62.53 38 LYS B O 1
ATOM 1357 N N . LYS B 1 39 ? 0.014 6.566 -19.219 1 60 39 LYS B N 1
ATOM 1358 C CA . LYS B 1 39 ? -0.72 6.227 -20.438 1 60 39 LYS B CA 1
ATOM 1359 C C . LYS B 1 39 ? -1.847 7.223 -20.703 1 60 39 LYS B C 1
ATOM 1361 O O . LYS B 1 39 ? -2.434 7.762 -19.75 1 60 39 LYS B O 1
ATOM 1366 N N . GLU B 1 40 ? -1.94 7.699 -21.859 1 61.5 40 GLU B N 1
ATOM 1367 C CA . GLU B 1 40 ? -2.988 8.641 -22.25 1 61.5 40 GLU B CA 1
ATOM 1368 C C . GLU B 1 40 ? -4.34 8.227 -21.688 1 61.5 40 GLU B C 1
ATOM 1370 O O . GLU B 1 40 ? -4.742 7.062 -21.812 1 61.5 40 GLU B O 1
ATOM 1375 N N . GLY B 1 41 ? -5.094 9.109 -20.953 1 62.25 41 GLY B N 1
ATOM 1376 C CA . GLY B 1 41 ? -6.449 8.914 -20.469 1 62.25 41 GLY B CA 1
ATOM 1377 C C . GLY B 1 41 ? -6.504 8.219 -19.125 1 62.25 41 GLY B C 1
ATOM 1378 O O . GLY B 1 41 ? -7.586 7.969 -18.578 1 62.25 41 GLY B O 1
ATOM 1379 N N . GLN B 1 42 ? -5.277 7.719 -18.719 1 65.12 42 GLN B N 1
ATOM 1380 C CA . GLN B 1 42 ? -5.293 6.965 -17.469 1 65.12 42 GLN B CA 1
ATOM 1381 C C . GLN B 1 42 ? -4.902 7.848 -16.281 1 65.12 42 GLN B C 1
ATOM 1383 O O . GLN B 1 42 ? -4.395 8.953 -16.469 1 65.12 42 GLN B O 1
ATOM 1388 N N . GLN B 1 43 ? -5.375 7.344 -15.125 1 67.44 43 GLN B N 1
ATOM 1389 C CA . GLN B 1 43 ? -5.008 8.047 -13.898 1 67.44 43 GLN B CA 1
ATOM 1390 C C . GLN B 1 43 ? -3.504 8.305 -13.844 1 67.44 43 GLN B C 1
ATOM 1392 O O . GLN B 1 43 ? -2.705 7.395 -14.078 1 67.44 43 GLN B O 1
ATOM 1397 N N . GLU B 1 44 ? -3.264 9.562 -13.562 1 83 44 GLU B N 1
ATOM 1398 C CA . GLU B 1 44 ? -1.877 10.016 -13.625 1 83 44 GLU B CA 1
ATOM 1399 C C . GLU B 1 44 ? -1.186 9.859 -12.273 1 83 44 GLU B C 1
ATOM 1401 O O . GLU B 1 44 ? 0.045 9.852 -12.195 1 83 44 GLU B O 1
ATOM 1406 N N . ALA B 1 45 ? -1.962 9.664 -11.258 1 94 45 ALA B N 1
ATOM 1407 C CA . ALA B 1 45 ? -1.386 9.562 -9.914 1 94 45 ALA B CA 1
ATOM 1408 C C . ALA B 1 45 ? -2.145 8.547 -9.07 1 94 45 ALA B C 1
ATOM 1410 O O . ALA B 1 45 ? -3.334 8.305 -9.289 1 94 45 ALA B O 1
ATOM 1411 N N . ASP B 1 46 ? -1.427 7.957 -8.266 1 96.38 46 ASP B N 1
ATOM 1412 C CA . ASP B 1 46 ? -2.064 7.145 -7.238 1 96.38 46 ASP B CA 1
ATOM 1413 C C . ASP B 1 46 ? -2.291 7.953 -5.961 1 96.38 46 ASP B C 1
ATOM 1415 O O . ASP B 1 46 ? -1.383 8.633 -5.484 1 96.38 46 ASP B O 1
ATOM 1419 N N . PHE B 1 47 ? -3.484 7.906 -5.414 1 96.88 47 PHE B N 1
ATOM 1420 C CA . PHE B 1 47 ? -3.857 8.625 -4.203 1 96.88 47 PHE B CA 1
ATOM 1421 C C . PHE B 1 47 ? -3.824 7.699 -2.99 1 96.88 47 PHE B C 1
ATOM 1423 O O . PHE B 1 47 ? -4.762 6.93 -2.764 1 96.88 47 PHE B O 1
ATOM 1430 N N . ILE B 1 48 ? -2.824 7.82 -2.238 1 98.12 48 ILE B N 1
ATOM 1431 C CA . ILE B 1 48 ? -2.525 6.844 -1.195 1 98.12 48 ILE B CA 1
ATOM 1432 C C . ILE B 1 48 ? -2.752 7.473 0.179 1 98.12 48 ILE B C 1
ATOM 1434 O O . ILE B 1 48 ? -2.111 8.469 0.529 1 98.12 48 ILE B O 1
ATOM 1438 N N . PRO B 1 49 ? -3.627 6.902 1.021 1 98.44 49 PRO B N 1
ATOM 1439 C CA . PRO B 1 49 ? -3.818 7.391 2.389 1 98.44 49 PRO B CA 1
ATOM 1440 C C . PRO B 1 49 ? -2.605 7.133 3.281 1 98.44 49 PRO B C 1
ATOM 1442 O O . PRO B 1 49 ? -2.049 6.031 3.268 1 98.44 49 PRO B O 1
ATOM 1445 N N . ILE B 1 50 ? -2.232 8.133 4.035 1 98.75 50 ILE B N 1
ATOM 1446 C CA . ILE B 1 50 ? -1.105 8.039 4.957 1 98.75 50 ILE B CA 1
ATOM 1447 C C . ILE B 1 50 ? -1.583 8.305 6.383 1 98.75 50 ILE B C 1
ATOM 1449 O O . ILE B 1 50 ? -2.406 9.195 6.613 1 98.75 50 ILE B O 1
ATOM 1453 N N . VAL B 1 51 ? -1.081 7.551 7.262 1 98.5 51 VAL B N 1
ATOM 1454 C CA . VAL B 1 51 ? -1.311 7.785 8.688 1 98.5 51 VAL B CA 1
ATOM 1455 C C . VAL B 1 51 ? 0.02 8.039 9.391 1 98.5 51 VAL B C 1
ATOM 1457 O O . VAL B 1 51 ? 0.958 7.25 9.258 1 98.5 51 VAL B O 1
ATOM 1460 N N . VAL B 1 52 ? 0.105 9.086 10.102 1 98.69 52 VAL B N 1
ATOM 1461 C CA . VAL B 1 52 ? 1.284 9.453 10.875 1 98.69 52 VAL B CA 1
ATOM 1462 C C . VAL B 1 52 ? 0.926 9.516 12.359 1 98.69 52 VAL B C 1
ATOM 1464 O O . VAL B 1 52 ? -0.127 10.047 12.727 1 98.69 52 VAL B O 1
ATOM 1467 N N . TRP B 1 53 ? 1.846 9.023 13.156 1 97.88 53 TRP B N 1
ATOM 1468 C CA . TRP B 1 53 ? 1.566 8.969 14.586 1 97.88 53 TRP B CA 1
ATOM 1469 C C . TRP B 1 53 ? 2.611 9.75 15.375 1 97.88 53 TRP B C 1
ATOM 1471 O O . TRP B 1 53 ? 3.729 9.961 14.898 1 97.88 53 TRP B O 1
ATOM 1481 N N . GLY B 1 54 ? 2.203 10.258 16.578 1 97.25 54 GLY B N 1
ATOM 1482 C CA . GLY B 1 54 ? 3.131 10.836 17.531 1 97.25 54 GLY B CA 1
ATOM 1483 C C . GLY B 1 54 ? 3.58 12.234 17.156 1 97.25 54 GLY B C 1
ATOM 1484 O O . GLY B 1 54 ? 2.818 13 16.562 1 97.25 54 GLY B O 1
ATOM 1485 N N . LYS B 1 55 ? 4.734 12.555 17.562 1 97.12 55 LYS B N 1
ATOM 1486 C CA . LYS B 1 55 ? 5.273 13.898 17.375 1 97.12 55 LYS B CA 1
ATOM 1487 C C . LYS B 1 55 ? 5.332 14.266 15.898 1 97.12 55 LYS B C 1
ATOM 1489 O O . LYS B 1 55 ? 5.086 15.414 15.523 1 97.12 55 LYS B O 1
ATOM 1494 N N . GLN B 1 56 ? 5.648 13.336 15.125 1 97.94 56 GLN B N 1
ATOM 1495 C CA . GLN B 1 56 ? 5.727 13.594 13.695 1 97.94 56 GLN B CA 1
ATOM 1496 C C . GLN B 1 56 ? 4.363 13.984 13.133 1 97.94 56 GLN B C 1
ATOM 1498 O O . GLN B 1 56 ? 4.281 14.719 12.141 1 97.94 56 GLN B O 1
ATOM 1503 N N . ALA B 1 57 ? 3.324 13.414 13.734 1 98.69 57 ALA B N 1
ATOM 1504 C CA . ALA B 1 57 ? 1.977 13.797 13.328 1 98.69 57 ALA B CA 1
ATOM 1505 C C . ALA B 1 57 ? 1.743 15.289 13.547 1 98.69 57 ALA B C 1
ATOM 1507 O O . ALA B 1 57 ? 1.218 15.977 12.664 1 98.69 57 ALA B O 1
ATOM 1508 N N . GLU B 1 58 ? 2.102 15.727 14.641 1 98.12 58 GLU B N 1
ATOM 1509 C CA . GLU B 1 58 ? 1.981 17.156 14.953 1 98.12 58 GLU B CA 1
ATOM 1510 C C . GLU B 1 58 ? 2.826 18 14.008 1 98.12 58 GLU B C 1
ATOM 1512 O O . GLU B 1 58 ? 2.361 19.016 13.5 1 98.12 58 GLU B O 1
ATOM 1517 N N . SER B 1 59 ? 4.055 17.547 13.844 1 97.19 59 SER B N 1
ATOM 1518 C CA . SER B 1 59 ? 4.949 18.25 12.938 1 97.19 59 SER B CA 1
ATOM 1519 C C . SER B 1 59 ? 4.355 18.344 11.531 1 97.19 59 SER B C 1
ATOM 1521 O O . SER B 1 59 ? 4.414 19.391 10.891 1 97.19 59 SER B O 1
ATOM 1523 N N . THR B 1 60 ? 3.836 17.297 11.109 1 98.06 60 THR B N 1
ATOM 1524 C CA . THR B 1 60 ? 3.244 17.25 9.773 1 98.06 60 THR B CA 1
ATOM 1525 C C . THR B 1 60 ? 2.086 18.234 9.664 1 98.06 60 THR B C 1
ATOM 1527 O O . THR B 1 60 ? 2.002 19 8.703 1 98.06 60 THR B O 1
ATOM 1530 N N . ALA B 1 61 ? 1.24 18.219 10.617 1 97.69 61 ALA B N 1
ATOM 1531 C CA . ALA B 1 61 ? 0.083 19.109 10.617 1 97.69 61 ALA B CA 1
ATOM 1532 C C . ALA B 1 61 ? 0.518 20.578 10.656 1 97.69 61 ALA B C 1
ATOM 1534 O O . ALA B 1 61 ? -0.139 21.438 10.07 1 97.69 61 ALA B O 1
ATOM 1535 N N . ASN B 1 62 ? 1.585 20.844 11.273 1 95.88 62 ASN B N 1
ATOM 1536 C CA . ASN B 1 62 ? 2.047 22.219 11.477 1 95.88 62 ASN B CA 1
ATOM 1537 C C . ASN B 1 62 ? 2.791 22.75 10.25 1 95.88 62 ASN B C 1
ATOM 1539 O O . ASN B 1 62 ? 2.715 23.938 9.938 1 95.88 62 ASN B O 1
ATOM 1543 N N . TYR B 1 63 ? 3.426 21.812 9.57 1 96 63 TYR B N 1
ATOM 1544 C CA . TYR B 1 63 ? 4.375 22.312 8.578 1 96 63 TYR B CA 1
ATOM 1545 C C . TYR B 1 63 ? 3.922 21.984 7.164 1 96 63 TYR B C 1
ATOM 1547 O O . TYR B 1 63 ? 4.438 22.531 6.191 1 96 63 TYR B O 1
ATOM 1555 N N . MET B 1 64 ? 3.023 21.109 7.051 1 97.31 64 MET B N 1
ATOM 1556 C CA . MET B 1 64 ? 2.602 20.688 5.719 1 97.31 64 MET B CA 1
ATOM 1557 C C . MET B 1 64 ? 1.185 21.172 5.422 1 97.31 64 MET B C 1
ATOM 1559 O O . MET B 1 64 ? 0.375 21.328 6.336 1 97.31 64 MET B O 1
ATOM 1563 N N . SER B 1 65 ? 0.948 21.406 4.098 1 97.44 65 SER B N 1
ATOM 1564 C CA . SER B 1 65 ? -0.362 21.812 3.592 1 97.44 65 SER B CA 1
ATOM 1565 C C . SER B 1 65 ? -0.623 21.219 2.209 1 97.44 65 SER B C 1
ATOM 1567 O O . SER B 1 65 ? 0.275 20.641 1.595 1 97.44 65 SER B O 1
ATOM 1569 N N . LYS B 1 66 ? -1.858 21.391 1.811 1 97.56 66 LYS B N 1
ATOM 1570 C CA . LYS B 1 66 ? -2.234 20.906 0.484 1 97.56 66 LYS B CA 1
ATOM 1571 C C . LYS B 1 66 ? -1.208 21.328 -0.564 1 97.56 66 LYS B C 1
ATOM 1573 O O . LYS B 1 66 ? -0.769 22.484 -0.583 1 97.56 66 LYS B O 1
ATOM 1578 N N . GLY B 1 67 ? -0.882 20.359 -1.384 1 96.94 67 GLY B N 1
ATOM 1579 C CA . GLY B 1 67 ? -0.039 20.688 -2.523 1 96.94 67 GLY B CA 1
ATOM 1580 C C . GLY B 1 67 ? 1.442 20.562 -2.223 1 96.94 67 GLY B C 1
ATOM 1581 O O . GLY B 1 67 ? 2.268 20.531 -3.139 1 96.94 67 GLY B O 1
ATOM 1582 N N . LYS B 1 68 ? 1.928 20.516 -0.96 1 97.38 68 LYS B N 1
ATOM 1583 C CA . LYS B 1 68 ? 3.338 20.438 -0.593 1 97.38 68 LYS B CA 1
ATOM 1584 C C . LYS B 1 68 ? 3.879 19.031 -0.814 1 97.38 68 LYS B C 1
ATOM 1586 O O . LYS B 1 68 ? 3.172 18.047 -0.583 1 97.38 68 LYS B O 1
ATOM 1591 N N . LEU B 1 69 ? 5.137 19.016 -1.213 1 97.88 69 LEU B N 1
ATOM 1592 C CA . LEU B 1 69 ? 5.82 17.766 -1.519 1 97.88 69 LEU B CA 1
ATOM 1593 C C . LEU B 1 69 ? 6.352 17.109 -0.247 1 97.88 69 LEU B C 1
ATOM 1595 O O . LEU B 1 69 ? 6.918 17.781 0.614 1 97.88 69 LEU B O 1
ATOM 1599 N N . MET B 1 70 ? 6.203 15.812 -0.173 1 98.06 70 MET B N 1
ATOM 1600 C CA . MET B 1 70 ? 6.621 15.094 1.025 1 98.06 70 MET B CA 1
ATOM 1601 C C . MET B 1 70 ? 7.137 13.703 0.669 1 98.06 70 MET B C 1
ATOM 1603 O O . MET B 1 70 ? 6.645 13.07 -0.27 1 98.06 70 MET B O 1
ATOM 1607 N N . GLY B 1 71 ? 8.117 13.242 1.426 1 98.62 71 GLY B N 1
ATOM 1608 C CA . GLY B 1 71 ? 8.547 11.852 1.425 1 98.62 71 GLY B CA 1
ATOM 1609 C C . GLY B 1 71 ? 8.023 11.07 2.615 1 98.62 71 GLY B C 1
ATOM 1610 O O . GLY B 1 71 ? 7.98 11.586 3.734 1 98.62 71 GLY B O 1
ATOM 1611 N N . VAL B 1 72 ? 7.59 9.891 2.396 1 98.81 72 VAL B N 1
ATOM 1612 C CA . VAL B 1 72 ? 7.117 9.016 3.465 1 98.81 72 VAL B CA 1
ATOM 1613 C C . VAL B 1 72 ? 7.809 7.66 3.367 1 98.81 72 VAL B C 1
ATOM 1615 O O . VAL B 1 72 ? 7.895 7.074 2.285 1 98.81 72 VAL B O 1
ATOM 1618 N N . SER B 1 73 ? 8.398 7.227 4.395 1 98.81 73 SER B N 1
ATOM 1619 C CA . SER B 1 73 ? 8.875 5.855 4.582 1 98.81 73 SER B CA 1
ATOM 1620 C C . SER B 1 73 ? 8.086 5.145 5.676 1 98.81 73 SER B C 1
ATOM 1622 O O . SER B 1 73 ? 7.961 5.656 6.793 1 98.81 73 SER B O 1
ATOM 1624 N N . GLY B 1 74 ? 7.559 3.986 5.383 1 98.62 74 GLY B N 1
ATOM 1625 C CA . GLY B 1 74 ? 6.742 3.277 6.352 1 98.62 74 GLY B CA 1
ATOM 1626 C C . GLY B 1 74 ? 6.336 1.889 5.891 1 98.62 74 GLY B C 1
ATOM 1627 O O . GLY B 1 74 ? 7.133 1.18 5.273 1 98.62 74 GLY B O 1
ATOM 1628 N N . ARG B 1 75 ? 5.156 1.489 6.273 1 97.88 75 ARG B N 1
ATOM 1629 C CA . ARG B 1 75 ? 4.641 0.158 5.965 1 97.88 75 ARG B CA 1
ATOM 1630 C C . ARG B 1 75 ? 3.191 0.224 5.5 1 97.88 75 ARG B C 1
ATOM 1632 O O . ARG B 1 75 ? 2.406 1.023 6.012 1 97.88 75 ARG B O 1
ATOM 1639 N N . ILE B 1 76 ? 2.869 -0.638 4.543 1 97.94 76 ILE B N 1
ATOM 1640 C CA . ILE B 1 76 ? 1.479 -0.754 4.121 1 97.94 76 ILE B CA 1
ATOM 1641 C C . ILE B 1 76 ? 0.686 -1.54 5.164 1 97.94 76 ILE B C 1
ATOM 1643 O O . ILE B 1 76 ? 1.153 -2.566 5.664 1 97.94 76 ILE B O 1
ATOM 1647 N N . GLN B 1 77 ? -0.363 -1.07 5.551 1 96.5 77 GLN B N 1
ATOM 1648 C CA . GLN B 1 77 ? -1.206 -1.723 6.551 1 96.5 77 GLN B CA 1
ATOM 1649 C C . GLN B 1 77 ? -2.658 -1.788 6.086 1 96.5 77 GLN B C 1
ATOM 1651 O O . GLN B 1 77 ? -3.176 -0.827 5.512 1 96.5 77 GLN B O 1
ATOM 1656 N N . THR B 1 78 ? -3.355 -2.936 6.406 1 95.31 78 THR B N 1
ATOM 1657 C CA . THR B 1 78 ? -4.766 -3.102 6.074 1 95.31 78 THR B CA 1
ATOM 1658 C C . THR B 1 78 ? -5.609 -3.225 7.34 1 95.31 78 THR B C 1
ATOM 1660 O O . THR B 1 78 ? -5.148 -3.768 8.352 1 95.31 78 THR B O 1
ATOM 1663 N N . ARG B 1 79 ? -6.77 -2.654 7.262 1 91.06 79 ARG B N 1
ATOM 1664 C CA . ARG B 1 79 ? -7.75 -2.803 8.336 1 91.06 79 ARG B CA 1
ATOM 1665 C C . ARG B 1 79 ? -9.172 -2.791 7.781 1 91.06 79 ARG B C 1
ATOM 1667 O O . ARG B 1 79 ? -9.391 -2.42 6.625 1 91.06 79 ARG B O 1
ATOM 1674 N N . SER B 1 80 ? -10.062 -3.338 8.594 1 90.38 80 SER B N 1
ATOM 1675 C CA . SER B 1 80 ? -11.469 -3.328 8.195 1 90.38 80 SER B CA 1
ATOM 1676 C C . SER B 1 80 ? -12.359 -2.834 9.336 1 90.38 80 SER B C 1
ATOM 1678 O O . SER B 1 80 ? -11.977 -2.914 10.508 1 90.38 80 SER B O 1
ATOM 1680 N N . TYR B 1 81 ? -13.461 -2.195 8.891 1 87.81 81 TYR B N 1
ATOM 1681 C CA . TYR B 1 81 ? -14.453 -1.755 9.859 1 87.81 81 TYR B CA 1
ATOM 1682 C C . TYR B 1 81 ? -15.859 -1.811 9.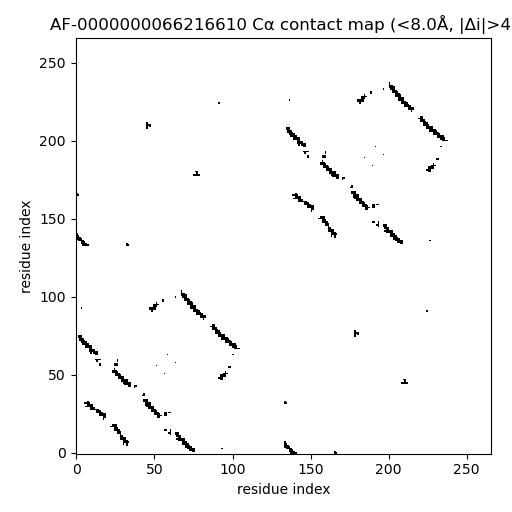273 1 87.81 81 TYR B C 1
ATOM 1684 O O . TYR B 1 81 ? -16.031 -1.784 8.055 1 87.81 81 TYR B O 1
ATOM 1692 N N . ASP B 1 82 ? -16.797 -2.016 10.156 1 89.81 82 ASP B N 1
ATOM 1693 C CA . ASP B 1 82 ? -18.188 -2.047 9.734 1 89.81 82 ASP B CA 1
ATOM 1694 C C . ASP B 1 82 ? -18.766 -0.635 9.602 1 89.81 82 ASP B C 1
ATOM 1696 O O . ASP B 1 82 ? -18.781 0.129 10.57 1 89.81 82 ASP B O 1
ATOM 1700 N N . ALA B 1 83 ? -19.25 -0.361 8.422 1 83.81 83 ALA B N 1
ATOM 1701 C CA . ALA B 1 83 ? -19.859 0.948 8.188 1 83.81 83 ALA B CA 1
ATOM 1702 C C . ALA B 1 83 ? -21.25 1.038 8.82 1 83.81 83 ALA B C 1
ATOM 1704 O O . ALA B 1 83 ? -21.781 0.037 9.297 1 83.81 83 ALA B O 1
ATOM 1705 N N . LYS B 1 84 ? -21.719 2.291 8.875 1 86.5 84 LYS B N 1
ATOM 1706 C CA . LYS B 1 84 ? -23.031 2.549 9.484 1 86.5 84 LYS B CA 1
ATOM 1707 C C . LYS B 1 84 ? -24.125 1.751 8.789 1 86.5 84 LYS B C 1
ATOM 1709 O O . LYS B 1 84 ? -25.109 1.358 9.422 1 86.5 84 LYS B O 1
ATOM 1714 N N . ASP B 1 85 ? -23.938 1.511 7.594 1 84.62 85 ASP B N 1
ATOM 1715 C CA . ASP B 1 85 ? -24.953 0.803 6.82 1 84.62 85 ASP B CA 1
ATOM 1716 C C . ASP B 1 85 ? -24.797 -0.709 6.961 1 84.62 85 ASP B C 1
ATOM 1718 O O . ASP B 1 85 ? -25.531 -1.476 6.336 1 84.62 85 ASP B O 1
ATOM 1722 N N . GLY B 1 86 ? -23.828 -1.089 7.738 1 84 86 GLY B N 1
ATOM 1723 C CA . GLY B 1 86 ? -23.641 -2.502 8.016 1 84 86 GLY B CA 1
ATOM 1724 C C . GLY B 1 86 ? -22.672 -3.174 7.062 1 84 86 GLY B C 1
ATOM 1725 O O . GLY B 1 86 ? -22.375 -4.363 7.207 1 84 86 GLY B O 1
ATOM 1726 N N . THR B 1 87 ? -22.25 -2.43 6.184 1 84.44 87 THR B N 1
ATOM 1727 C CA . THR B 1 87 ? -21.344 -3.025 5.211 1 84.44 87 THR B CA 1
ATOM 1728 C C . THR B 1 87 ? -19.891 -2.951 5.703 1 84.44 87 THR B C 1
ATOM 1730 O O . THR B 1 87 ? -19.5 -1.961 6.32 1 84.44 87 THR B O 1
ATOM 1733 N N . ARG B 1 88 ? -19.188 -3.959 5.473 1 86.94 88 ARG B N 1
ATOM 1734 C CA . ARG B 1 88 ? -17.781 -3.998 5.863 1 86.94 88 ARG B CA 1
ATOM 1735 C C . ARG B 1 88 ? -16.922 -3.207 4.887 1 86.94 88 ARG B C 1
ATOM 1737 O O . ARG B 1 88 ? -17.031 -3.381 3.67 1 86.94 88 ARG B O 1
ATOM 1744 N N . ARG B 1 89 ? -16.109 -2.318 5.5 1 87.94 89 ARG B N 1
ATOM 1745 C CA . ARG B 1 89 ? -15.219 -1.52 4.668 1 87.94 89 ARG B CA 1
ATOM 1746 C C . ARG B 1 89 ? -13.758 -1.895 4.918 1 87.94 89 ARG B C 1
ATOM 1748 O O . ARG B 1 89 ? -13.359 -2.121 6.062 1 87.94 89 ARG B O 1
ATOM 1755 N N . TYR B 1 90 ? -13.117 -2.053 3.74 1 88.94 90 TYR B N 1
ATOM 1756 C CA . TYR B 1 90 ? -11.695 -2.355 3.797 1 88.94 90 TYR B CA 1
ATOM 1757 C C . TYR B 1 90 ? -10.859 -1.119 3.477 1 88.94 90 TYR B C 1
ATOM 1759 O O . TYR B 1 90 ? -11.148 -0.403 2.514 1 88.94 90 TYR B O 1
ATOM 1767 N N . VAL B 1 91 ? -9.875 -0.909 4.363 1 93 91 VAL B N 1
ATOM 1768 C CA . VAL B 1 91 ? -9.016 0.259 4.191 1 93 91 VAL B CA 1
ATOM 1769 C C . VAL B 1 91 ? -7.559 -0.18 4.109 1 93 91 VAL B C 1
ATOM 1771 O O . VAL B 1 91 ? -7.098 -0.985 4.922 1 93 91 VAL B O 1
ATOM 1774 N N . THR B 1 92 ? -6.887 0.272 3.084 1 96.62 92 THR B N 1
ATOM 1775 C CA . THR B 1 92 ? -5.441 0.118 2.957 1 96.62 92 THR B CA 1
ATOM 1776 C C . THR B 1 92 ? -4.746 1.474 3.037 1 96.62 92 THR B C 1
ATOM 1778 O O . THR B 1 92 ? -5.125 2.416 2.34 1 96.62 92 THR B O 1
ATOM 1781 N N . GLU B 1 93 ? -3.758 1.535 3.895 1 97.88 93 GLU B N 1
ATOM 1782 C CA . GLU B 1 93 ? -3.035 2.789 4.086 1 97.88 93 GLU B CA 1
ATOM 1783 C C . GLU B 1 93 ? -1.553 2.539 4.352 1 97.88 93 GLU B C 1
ATOM 1785 O O . GLU B 1 93 ? -1.139 1.396 4.555 1 97.88 93 GLU B O 1
ATOM 1790 N N . VAL B 1 94 ? -0.806 3.58 4.25 1 98.69 94 VAL B N 1
ATOM 1791 C CA . VAL B 1 94 ? 0.598 3.512 4.645 1 98.69 94 VAL B CA 1
ATOM 1792 C C . VAL B 1 94 ? 0.785 4.172 6.008 1 98.69 94 VAL B C 1
ATOM 1794 O O . VAL B 1 94 ? 0.473 5.355 6.18 1 98.69 94 VAL B O 1
ATOM 1797 N N . VAL B 1 95 ? 1.215 3.387 6.957 1 98.06 95 VAL B N 1
ATOM 1798 C CA . VAL B 1 95 ? 1.594 3.922 8.258 1 98.06 95 VAL B CA 1
ATOM 1799 C C . VAL B 1 95 ? 3.039 4.414 8.211 1 98.06 95 VAL B C 1
ATOM 1801 O O . VAL B 1 95 ? 3.965 3.621 8.031 1 98.06 95 VAL B O 1
ATOM 1804 N N . ALA B 1 96 ? 3.174 5.699 8.438 1 98.69 96 ALA B N 1
ATOM 1805 C CA . ALA B 1 96 ? 4.488 6.32 8.297 1 98.69 96 ALA B CA 1
ATOM 1806 C C . ALA B 1 96 ? 5.375 6.012 9.5 1 98.69 96 ALA B C 1
ATOM 1808 O O . ALA B 1 96 ? 4.957 6.184 10.648 1 98.69 96 ALA B O 1
ATOM 1809 N N . GLU B 1 97 ? 6.547 5.559 9.227 1 97.88 97 GLU B N 1
ATOM 1810 C CA . GLU B 1 97 ? 7.598 5.453 10.234 1 97.88 97 GLU B CA 1
ATOM 1811 C C . GLU B 1 97 ? 8.477 6.699 10.25 1 97.88 97 GLU B C 1
ATOM 1813 O O . GLU B 1 97 ? 8.977 7.105 11.297 1 97.88 97 GLU B O 1
ATOM 1818 N N . GLU B 1 98 ? 8.664 7.219 9.086 1 98.44 98 GLU B N 1
ATOM 1819 C CA . GLU B 1 98 ? 9.398 8.469 8.898 1 98.44 98 GLU B CA 1
ATOM 1820 C C . GLU B 1 98 ? 8.742 9.344 7.84 1 98.44 98 GLU B C 1
ATOM 1822 O O . GLU B 1 98 ? 8.273 8.844 6.816 1 98.44 98 GLU B O 1
ATOM 1827 N N . VAL B 1 99 ? 8.781 10.656 8.109 1 98.44 99 VAL B N 1
ATOM 1828 C CA . VAL B 1 99 ? 8.32 11.625 7.113 1 98.44 99 VAL B CA 1
ATOM 1829 C C . VAL B 1 99 ? 9.414 12.664 6.859 1 98.44 99 VAL B C 1
ATOM 1831 O O . VAL B 1 99 ? 10.164 13.016 7.766 1 98.44 99 VAL B O 1
ATOM 1834 N N . LYS B 1 100 ? 9.477 13.062 5.664 1 98.06 100 LYS B N 1
ATOM 1835 C CA . LYS B 1 100 ? 10.398 14.117 5.258 1 98.06 100 LYS B CA 1
ATOM 1836 C C . LYS B 1 100 ? 9.68 15.211 4.477 1 98.06 100 LYS B C 1
ATOM 1838 O O . LYS B 1 100 ? 9.016 14.93 3.473 1 98.06 100 LYS B O 1
ATOM 1843 N N . PHE B 1 101 ? 9.789 16.422 4.938 1 97.69 101 PHE B N 1
ATOM 1844 C CA . PHE B 1 101 ? 9.188 17.562 4.254 1 97.69 101 PHE B CA 1
ATOM 1845 C C . PHE B 1 101 ? 10.102 18.078 3.145 1 97.69 101 PHE B C 1
ATOM 1847 O O . PHE B 1 101 ? 11.18 18.609 3.414 1 97.69 101 PHE B O 1
ATOM 1854 N N . LEU B 1 102 ? 9.734 17.969 1.938 1 96.81 102 LEU B N 1
ATOM 1855 C CA . LEU B 1 102 ? 10.648 18.172 0.816 1 96.81 102 LEU B CA 1
ATOM 1856 C C . LEU B 1 102 ? 10.414 19.547 0.181 1 96.81 102 LEU B C 1
ATOM 1858 O O . LEU B 1 102 ? 11.094 19.906 -0.779 1 96.81 102 LEU B O 1
ATOM 1862 N N . GLU B 1 103 ? 9.406 20.266 0.521 1 87.69 103 GLU B N 1
ATOM 1863 C CA . GLU B 1 103 ? 9.148 21.641 0.078 1 87.69 103 GLU B CA 1
ATOM 1864 C C . GLU B 1 103 ? 8.797 22.547 1.256 1 87.69 103 GLU B C 1
ATOM 1866 O O . GLU B 1 103 ? 8.016 22.156 2.129 1 87.69 103 GLU B O 1
ATOM 1871 N N . TRP B 1 104 ? 9.586 23.641 1.366 1 75.31 104 TRP B N 1
ATOM 1872 C CA . TRP B 1 104 ? 9.336 24.578 2.453 1 75.31 104 TRP B CA 1
ATOM 1873 C C . TRP B 1 104 ? 8.5 25.766 1.97 1 75.31 104 TRP B C 1
ATOM 1875 O O . TRP B 1 104 ? 8.484 26.078 0.778 1 75.31 104 TRP B O 1
ATOM 1885 N N . GLY B 1 105 ? 7.367 25.984 2.502 1 61.78 105 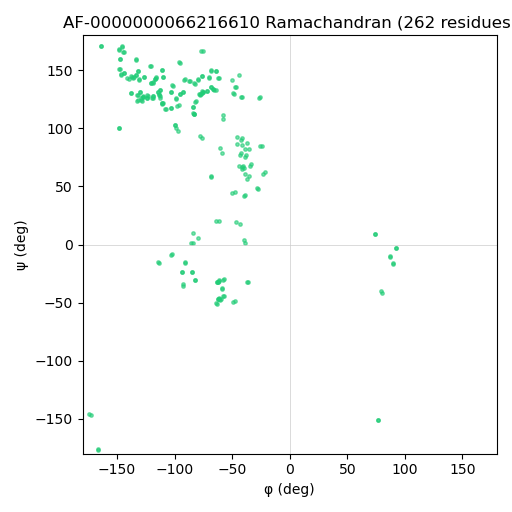GLY B N 1
ATOM 1886 C CA . GLY B 1 105 ? 6.5 27.109 2.168 1 61.78 105 GLY B CA 1
ATOM 1887 C C . GLY B 1 105 ? 7.258 28.297 1.631 1 61.78 105 GLY B C 1
ATOM 1888 O O . GLY B 1 105 ? 8.461 28.438 1.849 1 61.78 105 GLY B O 1
ATOM 1889 N N . LYS B 1 106 ? 6.781 28.766 0.428 1 54.03 106 LYS B N 1
ATOM 1890 C CA . LYS B 1 106 ? 7.25 30.016 -0.141 1 54.03 106 LYS B CA 1
ATOM 1891 C C . LYS B 1 106 ? 7.5 31.062 0.949 1 54.03 106 LYS B C 1
ATOM 1893 O O . LYS B 1 106 ? 8.234 32.031 0.734 1 54.03 106 LYS B O 1
ATOM 1898 N N . ASP B 1 107 ? 6.676 30.969 2.037 1 46.47 107 ASP B N 1
ATOM 1899 C CA . ASP B 1 107 ? 6.82 32.281 2.688 1 46.47 107 ASP B CA 1
ATOM 1900 C C . ASP B 1 107 ? 8.266 32.5 3.111 1 46.47 107 ASP B C 1
ATOM 1902 O O . ASP B 1 107 ? 8.57 33.5 3.773 1 46.47 107 ASP B O 1
ATOM 1906 N N . SER B 1 108 ? 8.922 31.406 3.436 1 40.84 108 SER B N 1
ATOM 1907 C CA . SER B 1 108 ? 10.211 31.969 3.842 1 40.84 108 SER B CA 1
ATOM 1908 C C . SER B 1 108 ? 10.961 32.562 2.648 1 40.84 108 SER B C 1
ATOM 1910 O O . SER B 1 108 ? 11.5 31.812 1.829 1 40.84 108 SER B O 1
ATOM 1912 N N . ASN B 1 109 ? 10.344 33.469 2.029 1 38.25 109 ASN B N 1
ATOM 1913 C CA . ASN B 1 109 ? 11.211 34.438 1.358 1 38.25 109 ASN B CA 1
ATOM 1914 C C . ASN B 1 109 ? 12.562 34.562 2.055 1 38.25 109 ASN B C 1
ATOM 1916 O O . ASN B 1 109 ? 12.68 35.25 3.072 1 38.25 109 ASN B O 1
ATOM 1920 N N . ILE B 1 110 ? 13.219 33.594 2.369 1 39.44 110 ILE B N 1
ATOM 1921 C CA . ILE B 1 110 ? 14.617 33.938 2.602 1 39.44 110 ILE B CA 1
ATOM 1922 C C . ILE B 1 110 ? 15.094 34.875 1.509 1 39.44 110 ILE B C 1
ATOM 1924 O O . ILE B 1 110 ? 15.102 34.531 0.327 1 39.44 110 ILE B O 1
ATOM 1928 N N . GLU B 1 111 ? 14.719 36.125 1.602 1 37.53 111 GLU B N 1
ATOM 1929 C CA . GLU B 1 111 ? 15.461 37.188 0.927 1 37.53 111 GLU B CA 1
ATOM 1930 C C . GLU B 1 111 ? 16.906 36.781 0.669 1 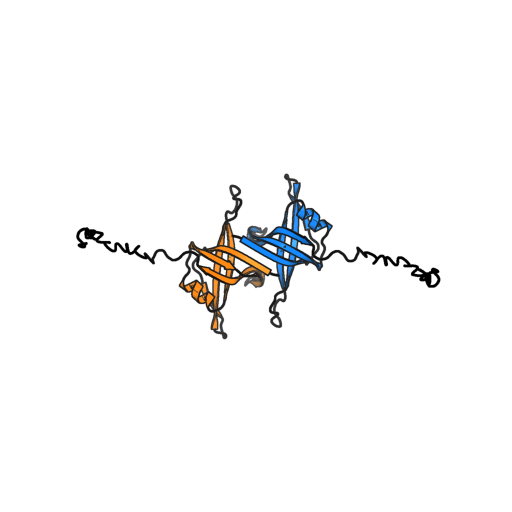37.53 111 GLU B C 1
ATOM 1932 O O . GLU B 1 111 ? 17.609 36.344 1.589 1 37.53 111 GLU B O 1
ATOM 1937 N N . ASN B 1 112 ? 17.109 36.125 -0.38 1 39.88 112 ASN B N 1
ATOM 1938 C CA . ASN B 1 112 ? 18.5 36.156 -0.799 1 39.88 112 ASN B CA 1
ATOM 1939 C C . ASN B 1 112 ? 19.234 37.344 -0.209 1 39.88 112 ASN B C 1
ATOM 1941 O O . ASN B 1 112 ? 19.016 38.469 -0.625 1 39.88 112 ASN B O 1
ATOM 1945 N N . VAL B 1 113 ? 19.328 37.406 1.098 1 36.5 113 VAL B N 1
ATOM 1946 C CA . VAL B 1 113 ? 20.297 38.406 1.585 1 36.5 113 VAL B CA 1
ATOM 1947 C C . VAL B 1 113 ? 21.531 38.406 0.677 1 36.5 113 VAL B C 1
ATOM 1949 O O . VAL B 1 113 ? 22.234 37.406 0.562 1 36.5 113 VAL B O 1
ATOM 1952 N N . ASP B 1 114 ? 21.359 39 -0.491 1 38.62 114 ASP B N 1
ATOM 1953 C CA . ASP B 1 114 ? 22.547 39.469 -1.198 1 38.62 114 ASP B CA 1
ATOM 1954 C C . ASP B 1 114 ? 23.625 39.938 -0.218 1 38.62 114 ASP B C 1
ATOM 1956 O O . ASP B 1 114 ? 23.453 40.938 0.499 1 38.62 114 ASP B O 1
ATOM 1960 N N . PHE B 1 115 ? 24.25 39.031 0.541 1 37.12 115 PHE B N 1
ATOM 1961 C CA . PHE B 1 115 ? 25.531 39.406 1.136 1 37.12 115 PHE B CA 1
ATOM 1962 C C . PHE B 1 115 ? 26.375 40.219 0.153 1 37.12 115 PHE B C 1
ATOM 1964 O O . PHE B 1 115 ? 27.141 39.656 -0.629 1 37.12 115 PHE B O 1
ATOM 1971 N N . GLY B 1 116 ? 25.75 41.094 -0.523 1 37.28 116 GLY B N 1
ATOM 1972 C CA . GLY B 1 116 ? 26.547 42.156 -1.103 1 37.28 116 GLY B CA 1
ATOM 1973 C C . GLY B 1 116 ? 27.531 42.781 -0.124 1 37.28 116 GLY B C 1
ATOM 1974 O O . GLY B 1 116 ? 27.203 43.75 0.562 1 37.28 116 GLY B O 1
ATOM 1975 N N . VAL B 1 117 ? 28.25 41.938 0.652 1 38.56 117 VAL B N 1
ATOM 1976 C CA . VAL B 1 117 ? 29.453 42.531 1.214 1 38.56 117 VAL B CA 1
ATOM 1977 C C . VAL B 1 117 ? 30.156 43.375 0.147 1 38.56 117 VAL B C 1
ATOM 1979 O O . VAL B 1 117 ? 30.5 42.875 -0.921 1 38.56 117 VAL B O 1
ATOM 1982 N N . PRO B 1 118 ? 29.859 44.562 0.044 1 39.25 118 PRO B N 1
ATOM 1983 C CA . PRO B 1 118 ? 30.688 45.438 -0.798 1 39.25 118 PRO B CA 1
ATOM 1984 C C . PRO B 1 118 ? 32.188 45.156 -0.659 1 39.25 118 PRO B C 1
ATOM 1986 O O . PRO B 1 118 ? 32.719 45.25 0.439 1 39.25 118 PRO B O 1
ATOM 1989 N N . VAL B 1 119 ? 32.625 43.969 -1.131 1 38.56 119 VAL B N 1
ATOM 1990 C CA . VAL B 1 119 ? 34.094 43.844 -1.231 1 38.56 119 VAL B CA 1
ATOM 1991 C C . VAL B 1 119 ? 34.688 45.094 -1.831 1 38.56 119 VAL B C 1
ATOM 1993 O O . VAL B 1 119 ? 34.406 45.438 -2.982 1 38.56 119 VAL B O 1
ATOM 1996 N N . GLN B 1 120 ? 34.594 46.188 -1.065 1 37.34 120 GLN B N 1
ATOM 1997 C CA . GLN B 1 120 ? 35.438 47.312 -1.423 1 37.34 120 GLN B CA 1
ATOM 1998 C C . GLN B 1 120 ? 36.812 46.844 -1.868 1 37.34 120 GLN B C 1
ATOM 2000 O O . GLN B 1 120 ? 37.594 46.312 -1.059 1 37.34 120 GLN B O 1
ATOM 2005 N N . GLU B 1 121 ? 36.781 46.062 -2.934 1 38.06 121 GLU B N 1
ATOM 2006 C CA . GLU B 1 121 ? 38 45.656 -3.635 1 38.06 121 GLU B CA 1
ATOM 2007 C C . GLU B 1 121 ? 39 46.812 -3.688 1 38.06 121 GLU B C 1
ATOM 2009 O O . GLU B 1 121 ? 39.969 46.75 -4.457 1 38.06 121 GLU B O 1
ATOM 2014 N N . ASP B 1 122 ? 38.562 47.969 -3.057 1 37.72 122 ASP B N 1
ATOM 2015 C CA . ASP B 1 122 ? 39.594 48.969 -3.299 1 37.72 122 ASP B CA 1
ATOM 2016 C C . ASP B 1 122 ? 40.938 48.594 -2.641 1 37.72 122 ASP B C 1
ATOM 2018 O O . ASP B 1 122 ? 41.188 48.969 -1.495 1 37.72 122 ASP B O 1
ATOM 2022 N N . ILE B 1 123 ? 41.125 47.281 -2.324 1 39.31 123 ILE B N 1
ATOM 2023 C CA . ILE B 1 123 ? 42.469 47.094 -1.751 1 39.31 123 ILE B CA 1
ATOM 2024 C C . ILE B 1 123 ? 43.531 47.5 -2.76 1 39.31 123 ILE B C 1
ATOM 2026 O O . ILE B 1 123 ? 43.625 46.938 -3.836 1 39.31 123 ILE B O 1
ATOM 2030 N N . THR B 1 124 ? 43.781 48.781 -2.797 1 38.69 124 THR B N 1
ATOM 2031 C CA . THR B 1 124 ? 44.906 49.375 -3.494 1 38.69 124 THR B CA 1
ATOM 2032 C C . THR B 1 124 ? 46.188 48.625 -3.205 1 38.69 124 THR B C 1
ATOM 2034 O O . THR B 1 124 ? 46.562 48.438 -2.045 1 38.69 124 THR B O 1
ATOM 2037 N N . PRO B 1 125 ? 46.406 47.594 -3.994 1 41.28 125 PRO B N 1
ATOM 2038 C CA . PRO B 1 125 ? 47.656 46.844 -3.848 1 41.28 125 PRO B CA 1
ATOM 2039 C C . PRO B 1 125 ? 48.844 47.719 -3.525 1 41.28 125 PRO B C 1
ATOM 2041 O O . PRO B 1 125 ? 49.031 48.781 -4.164 1 41.28 125 PRO B O 1
ATOM 2044 N N . VAL B 1 126 ? 49.031 47.938 -2.258 1 39.66 126 VAL B N 1
ATOM 2045 C CA . VAL B 1 126 ? 50.219 48.688 -1.82 1 39.66 126 VAL B CA 1
ATOM 2046 C C . VAL B 1 126 ? 51.469 48.188 -2.523 1 39.66 126 VAL B C 1
ATOM 2048 O O . VAL B 1 126 ? 51.719 46.969 -2.557 1 39.66 126 VAL B O 1
ATOM 2051 N N . ASP B 1 127 ? 51.844 48.781 -3.629 1 38.78 127 ASP B N 1
ATOM 2052 C CA . ASP B 1 127 ? 53.062 48.625 -4.379 1 38.78 127 ASP B CA 1
ATOM 2053 C C . ASP B 1 127 ? 54.281 48.5 -3.438 1 38.78 127 ASP B C 1
ATOM 2055 O O . ASP B 1 127 ? 54.594 49.438 -2.729 1 38.78 127 ASP B O 1
ATOM 2059 N N . ASN B 1 128 ? 54.312 47.375 -2.662 1 40.94 128 ASN B N 1
ATOM 2060 C CA . ASN B 1 128 ? 55.438 47.094 -1.796 1 40.94 128 ASN B CA 1
ATOM 2061 C C . ASN B 1 128 ? 56.781 47.281 -2.525 1 40.94 128 ASN B C 1
ATOM 2063 O O . ASN B 1 128 ? 57.469 46.312 -2.855 1 40.94 128 ASN B O 1
ATOM 2067 N N . SER B 1 129 ? 56.781 48 -3.604 1 38.47 129 SER B N 1
ATOM 2068 C CA . SER B 1 129 ? 58.062 48.094 -4.277 1 38.47 129 SER B CA 1
ATOM 2069 C C . SER B 1 129 ? 59.156 48.469 -3.307 1 38.47 129 SER B C 1
ATOM 2071 O O . SER B 1 129 ? 60.344 48.156 -3.518 1 38.47 129 SER B O 1
ATOM 2073 N N . ASP B 1 130 ? 58.969 49.531 -2.467 1 39.41 130 ASP B N 1
ATOM 2074 C CA . ASP B 1 130 ? 60.188 50.312 -2.131 1 39.41 130 ASP B CA 1
ATOM 2075 C C . ASP B 1 130 ? 60.938 49.656 -0.981 1 39.41 130 ASP B C 1
ATOM 2077 O O . ASP B 1 130 ? 60.969 50.188 0.127 1 39.41 130 ASP B O 1
ATOM 2081 N N . ILE B 1 131 ? 60.531 48.438 -0.626 1 41.25 131 ILE B N 1
ATOM 2082 C CA . ILE B 1 131 ? 61.344 48.062 0.531 1 41.25 131 ILE B CA 1
ATOM 2083 C C . ILE B 1 131 ? 62.844 48.094 0.151 1 41.25 131 ILE B C 1
ATOM 2085 O O . ILE B 1 131 ? 63.25 47.5 -0.846 1 41.25 131 ILE B O 1
ATOM 2089 N N . PRO B 1 132 ? 63.594 49.062 0.717 1 43.38 132 PRO B N 1
ATOM 2090 C CA . PRO B 1 132 ? 65 49.281 0.498 1 43.38 132 PRO B CA 1
ATOM 2091 C C . PRO B 1 132 ? 65.875 48.031 0.658 1 43.38 132 PRO B C 1
ATOM 2093 O O . PRO B 1 132 ? 65.438 47.094 1.377 1 43.38 132 PRO B O 1
ATOM 2096 N N . PHE B 1 133 ? 67 47.812 -0.245 1 31.7 133 PHE B N 1
ATOM 2097 C CA . PHE B 1 133 ? 68.125 46.938 -0.068 1 31.7 133 PHE B CA 1
ATOM 2098 C C . PHE B 1 133 ? 68.812 47.188 1.272 1 31.7 133 PHE B C 1
ATOM 2100 O O . PHE B 1 133 ? 68.812 48.344 1.77 1 31.7 133 PHE B O 1
#

Radius of gyration: 30.75 Å; Cα contacts (8 Å, |Δi|>4): 510; chains: 2; bounding box: 93×101×54 Å

Nearest PDB structures (foldseek):
  6bhw-assembly2_G  TM=9.781E-01  e=8.343E-15  Bacillus subtilis subsp. subtilis str. 168
  8gw5-assembly1_B-2  TM=9.678E-01  e=2.823E-14  Staphylococcus aureus subsp. aureus ED98
  5xgt-assembly1_A  TM=9.049E-01  e=8.024E-14  Staphylococcus aureus
  3tqy-assembly1_C  TM=8.767E-01  e=1.641E-12  Coxiella burnetii
  1ue1-assembly1_A-2  TM=8.186E-01  e=1.991E-11  Mycobacterium tuberculosis

pLDDT: mean 81.63, std 23.5, range [29.52, 98.88]

Organism: Clostridium acetobutylicum (strain ATCC 824 / DSM 792 / JCM 1419 / IAM 19013 / LMG 5710 / NBRC 13948 / NRRL B-527 / VKM B-1787 / 2291 / W) (NCBI:txid272562)

Foldseek 3Di:
DFKDKAKFFWQFQWDWDADPPVRKIKIKTWGWGADPDDDPPDDGTDTAIEMEIHPVRVVCNVFGGGGFMKMFMFGKDKDWDQDPVRDIDIDIHGYGPDMDGPDGDVVPCPVPPPVCPVCCVCPVPPCVVPPDD/DFKDKAKFFWQFQWDWDADPPVRKIKIKTWGWGADPDDDPPDDGTDTAIEMEIHPVRVVCNVFGGGGFMKMFMFGKDKDWDQDPVRDIDIDIHGYGPDMDGPDGDVVPCPVPPPCCPVCCVVPVPPPVPPPDD

S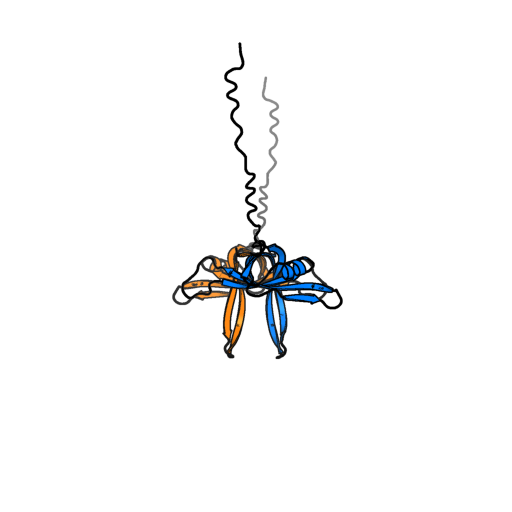econdary structure (DSSP, 8-state):
-EEEEEEEEESS--EEEE-TTT--EEEEEEEEEE-SS--TTS--EEEEEEEEETHHHHHHHHH--TT-EEEEEEEEEEEEEE-TTS-EEEEEEEEEEEEEE----TT--------------------TT----/-EEEEEEEEESS--EEEE-TTT--EEEEEEEEEE-SS--TTS--EEEEEEEEETHHHHHHHHH--TT-EEEEEEEEEEEEEE-TTS-EEEEEEEEEEEEEE----TT--------------------TT----